Protein AF-A0A212KT93-F1 (afdb_monomer)

Sequence (259 aa):
MTLQAVCPTQDKAVESQLDQTKFELIKRTICKGTTDDEFQLFIHACKRTGLDPFMRQIFAVKRWDSAERREVMTIQTGIDGYRLIADRTGRYAPGRDAEFGYDAHGGLRWAKAYVKKMTPDGHWHEISATAFWTEYVQTTKDGRPTVFWMKKGHVMLSKCAEALALRKTFPAELSGIYTQEEMAQTMSLPDTKGDSQTIGSDKAYEIERSIDNDPEFKTQLLTRLQRAFGCKSFSDLPQDQFKNVKKVIENHQIKEKIA

Structure (mmCIF, N/CA/C/O backbone):
data_AF-A0A212KT93-F1
#
_entry.id   AF-A0A212KT93-F1
#
loop_
_atom_site.group_PDB
_atom_site.id
_atom_site.type_symbol
_atom_site.label_atom_id
_atom_site.label_alt_id
_atom_site.label_comp_id
_atom_site.label_asym_id
_atom_site.label_entity_id
_atom_site.label_seq_id
_atom_site.pdbx_PDB_ins_code
_atom_site.Cartn_x
_atom_site.Cartn_y
_atom_site.Cartn_z
_atom_site.occupancy
_atom_site.B_iso_or_equiv
_atom_site.auth_seq_id
_atom_site.auth_comp_id
_atom_site.auth_asym_id
_atom_site.auth_atom_id
_atom_site.pdbx_PDB_model_num
ATOM 1 N N . MET A 1 1 ? -42.774 -38.679 -21.846 1.00 44.19 1 MET A N 1
ATOM 2 C CA . MET A 1 1 ? -41.863 -38.290 -20.750 1.00 44.19 1 MET A CA 1
ATOM 3 C C . MET A 1 1 ? -42.238 -36.889 -20.317 1.00 44.19 1 MET A C 1
ATOM 5 O O . MET A 1 1 ? -42.079 -35.955 -21.089 1.00 44.19 1 MET A O 1
ATOM 9 N N . THR A 1 2 ? -42.850 -36.774 -19.146 1.00 37.12 2 THR A N 1
ATOM 10 C CA . THR A 1 2 ? -43.355 -35.516 -18.593 1.00 37.12 2 THR A CA 1
ATOM 11 C C . THR A 1 2 ? -42.170 -34.713 -18.058 1.00 37.12 2 THR A C 1
ATOM 13 O O . THR A 1 2 ? -41.566 -35.104 -17.065 1.00 37.12 2 THR A O 1
ATOM 16 N N . LEU A 1 3 ? -41.803 -33.624 -18.736 1.00 38.88 3 LEU A N 1
ATOM 17 C CA . LEU A 1 3 ? -40.859 -32.632 -18.219 1.00 38.88 3 LEU A CA 1
ATOM 18 C C . LEU A 1 3 ? -41.542 -31.900 -17.056 1.00 38.88 3 LEU A C 1
ATOM 20 O O . LEU A 1 3 ? -42.391 -31.038 -17.272 1.00 38.88 3 LEU A O 1
ATOM 24 N N . GLN A 1 4 ? -41.220 -32.285 -15.820 1.00 41.44 4 GLN A N 1
ATOM 25 C CA . GLN A 1 4 ? -41.584 -31.504 -14.641 1.00 41.44 4 GLN A CA 1
ATOM 26 C C . GLN A 1 4 ? -40.784 -30.198 -14.652 1.00 41.44 4 GLN A C 1
ATOM 28 O O . GLN A 1 4 ? -39.555 -30.207 -14.639 1.00 41.44 4 GLN A O 1
ATOM 33 N N . ALA A 1 5 ? -41.500 -29.075 -14.677 1.00 48.50 5 ALA A N 1
ATOM 34 C CA . ALA A 1 5 ? -40.940 -27.760 -14.421 1.00 48.50 5 ALA A CA 1
ATOM 35 C C . ALA A 1 5 ? -40.452 -27.702 -12.965 1.00 48.50 5 ALA A C 1
ATOM 37 O O . ALA A 1 5 ? -41.250 -27.801 -12.033 1.00 48.50 5 ALA A O 1
ATOM 38 N N . VAL A 1 6 ? -39.141 -27.561 -12.771 1.00 48.19 6 VAL A N 1
ATOM 39 C CA . VAL A 1 6 ? -38.556 -27.265 -11.460 1.00 48.19 6 VAL A CA 1
ATOM 40 C C . VAL A 1 6 ? -38.900 -25.812 -11.126 1.00 48.19 6 VAL A C 1
ATOM 42 O O . VAL A 1 6 ? -38.519 -24.898 -11.855 1.00 48.19 6 VAL A O 1
ATOM 45 N N . CYS A 1 7 ? -39.677 -25.598 -10.062 1.00 43.81 7 CYS A N 1
ATOM 46 C CA . CYS A 1 7 ? -40.039 -24.268 -9.575 1.00 43.81 7 CYS A CA 1
ATOM 47 C C . CYS A 1 7 ? -38.778 -23.489 -9.137 1.00 43.81 7 CYS A C 1
ATOM 49 O O . CYS A 1 7 ? -38.132 -23.902 -8.176 1.00 43.81 7 CYS A O 1
ATOM 51 N N . PRO A 1 8 ? -38.459 -22.325 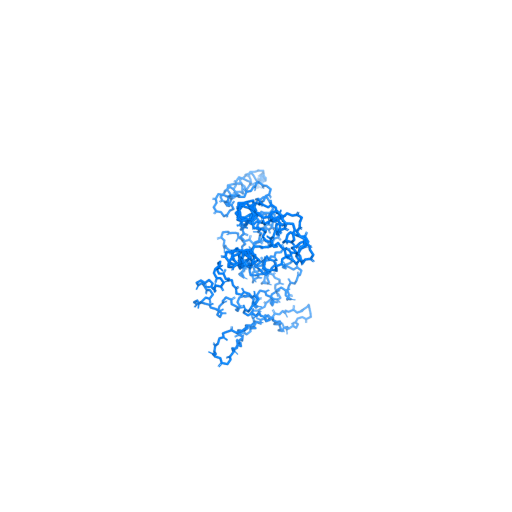-9.737 1.00 54.62 8 PRO A N 1
ATOM 52 C CA . PRO A 1 8 ? -37.251 -21.538 -9.434 1.00 54.62 8 PRO A CA 1
ATOM 53 C C . PRO A 1 8 ? -37.291 -20.801 -8.079 1.00 54.62 8 PRO A C 1
ATOM 55 O O . PRO A 1 8 ? -36.401 -20.015 -7.757 1.00 54.62 8 PRO A O 1
ATOM 58 N N . THR A 1 9 ? -38.347 -20.996 -7.287 1.00 54.16 9 THR A N 1
ATOM 59 C CA . THR A 1 9 ? -38.626 -20.212 -6.077 1.00 54.16 9 THR A CA 1
ATOM 60 C C . THR A 1 9 ? -37.883 -20.717 -4.836 1.00 54.16 9 THR A C 1
ATOM 62 O O . THR A 1 9 ? -37.637 -19.928 -3.927 1.00 54.16 9 THR A O 1
ATOM 65 N N . GLN A 1 10 ? -37.511 -22.003 -4.781 1.00 52.69 10 GLN A N 1
ATOM 66 C CA . GLN A 1 10 ? -36.824 -22.583 -3.616 1.00 52.69 10 GLN A CA 1
ATOM 67 C C . GLN A 1 10 ? -35.325 -22.239 -3.578 1.00 52.69 10 GLN A C 1
ATOM 69 O O . GLN A 1 10 ? -34.818 -21.909 -2.508 1.00 52.69 10 GLN A O 1
ATOM 74 N N . ASP A 1 11 ? -34.645 -22.198 -4.728 1.00 57.25 11 ASP A N 1
ATOM 75 C CA . ASP A 1 11 ? -33.201 -21.916 -4.795 1.00 57.25 11 ASP A CA 1
ATOM 76 C C . ASP A 1 11 ? -32.846 -20.490 -4.346 1.00 57.25 11 ASP A C 1
ATOM 78 O O . ASP A 1 11 ? -31.916 -20.293 -3.565 1.00 57.25 11 ASP A O 1
ATOM 82 N N . LYS A 1 12 ? -33.646 -19.486 -4.734 1.00 57.19 12 LYS A N 1
ATOM 83 C CA . LYS A 1 12 ? -33.413 -18.083 -4.338 1.00 57.19 12 LYS A CA 1
ATOM 84 C C . LYS A 1 12 ? -33.564 -17.839 -2.835 1.00 57.19 12 LYS A C 1
ATOM 86 O O . LYS A 1 12 ? -32.885 -16.977 -2.281 1.00 57.19 12 LYS A O 1
ATOM 91 N N . ALA A 1 13 ? -34.462 -18.568 -2.171 1.00 61.88 13 ALA A N 1
ATOM 92 C CA . ALA A 1 13 ? -34.683 -18.426 -0.733 1.00 61.88 13 ALA A CA 1
ATOM 93 C C . ALA A 1 13 ? -33.512 -19.005 0.078 1.00 61.88 13 ALA A C 1
ATOM 95 O O . ALA A 1 13 ? -33.084 -18.401 1.063 1.00 61.88 13 ALA A O 1
ATOM 96 N N . VAL A 1 14 ? -32.958 -20.137 -0.370 1.00 62.19 14 VAL A N 1
ATOM 97 C CA . VAL A 1 14 ? -31.779 -20.770 0.241 1.00 62.19 14 VAL A CA 1
ATOM 98 C C . VAL A 1 14 ? -30.525 -19.920 0.015 1.00 62.19 14 VAL A C 1
ATOM 100 O O . VAL A 1 14 ? -29.763 -19.690 0.954 1.00 62.19 14 VAL A O 1
ATOM 103 N N . GLU A 1 15 ? -30.341 -19.382 -1.193 1.00 63.50 15 GLU A N 1
ATOM 104 C CA . GLU A 1 15 ? -29.229 -18.482 -1.529 1.00 63.50 15 GLU A CA 1
ATOM 105 C C . GLU A 1 15 ? -29.272 -17.186 -0.698 1.00 63.50 15 GLU A C 1
ATOM 107 O O . GLU A 1 15 ? -28.270 -16.793 -0.100 1.00 63.50 15 GLU A O 1
ATOM 112 N N . SER A 1 16 ? -30.462 -16.594 -0.533 1.00 66.56 16 SER A N 1
ATOM 113 C CA . SER A 1 16 ? -30.667 -15.411 0.314 1.00 66.56 16 SER A CA 1
ATOM 114 C C . SER A 1 16 ? -30.348 -15.663 1.793 1.00 66.56 16 SER A C 1
ATOM 116 O O . SER A 1 16 ? -29.791 -14.785 2.454 1.00 66.56 16 SER A O 1
ATOM 118 N N . GLN A 1 17 ? -30.692 -16.835 2.337 1.00 61.88 17 GLN A N 1
ATOM 119 C CA . GLN A 1 17 ? -30.366 -17.185 3.726 1.00 61.88 17 GLN A CA 1
ATOM 120 C C . GLN A 1 17 ? -28.864 -17.433 3.923 1.00 61.88 17 GLN A C 1
ATOM 122 O O . GLN A 1 17 ? -28.287 -17.027 4.941 1.00 61.88 17 GLN A O 1
ATOM 127 N N . LEU A 1 18 ? -28.215 -18.069 2.944 1.00 63.19 18 LEU A N 1
ATOM 128 C CA . LEU A 1 18 ? -26.773 -18.307 2.960 1.00 63.19 18 LEU A CA 1
ATOM 129 C C . LEU A 1 18 ? -25.994 -16.982 2.922 1.00 63.19 18 LEU A C 1
ATOM 131 O O . LEU A 1 18 ? -25.021 -16.814 3.660 1.00 63.19 18 LEU A O 1
ATOM 135 N N . ASP A 1 19 ? -26.451 -16.025 2.116 1.00 77.94 19 ASP A N 1
ATOM 136 C CA . ASP A 1 19 ? -25.857 -14.691 2.019 1.00 77.94 19 ASP A CA 1
ATOM 137 C C . ASP A 1 19 ? -26.029 -13.880 3.304 1.00 77.94 19 ASP A C 1
ATOM 139 O O . ASP A 1 19 ? -25.079 -13.245 3.766 1.00 77.94 19 ASP A O 1
ATOM 143 N N . GLN A 1 20 ? -27.197 -13.959 3.944 1.00 79.62 20 GLN A N 1
ATOM 144 C CA . GLN A 1 20 ? -27.438 -13.277 5.215 1.00 79.62 20 GLN A CA 1
ATOM 145 C C . GLN A 1 20 ? -26.539 -13.828 6.333 1.00 79.62 20 GLN A C 1
ATOM 147 O O . GLN A 1 20 ? -25.891 -13.059 7.047 1.00 79.62 20 GLN A O 1
ATOM 152 N N . THR A 1 21 ? -26.392 -15.154 6.399 1.00 85.00 21 THR A N 1
ATOM 153 C CA . THR A 1 21 ? -25.486 -15.821 7.349 1.00 85.00 21 THR A CA 1
ATOM 154 C C . THR A 1 21 ? -24.023 -15.425 7.107 1.00 85.00 21 THR A C 1
ATOM 156 O O . THR A 1 21 ? -23.268 -15.174 8.052 1.00 85.00 21 THR A O 1
ATOM 159 N N . LYS A 1 22 ? -23.607 -15.319 5.837 1.00 84.38 22 LYS A N 1
ATOM 160 C CA . LYS A 1 22 ? -22.264 -14.846 5.467 1.00 84.38 22 LYS A CA 1
ATOM 161 C C . LYS A 1 22 ? -22.044 -13.391 5.874 1.00 84.38 22 LYS A C 1
ATOM 163 O O . LYS A 1 22 ? -20.994 -13.089 6.439 1.00 84.38 22 LYS A O 1
ATOM 168 N N . PHE A 1 23 ? -23.000 -12.494 5.635 1.00 87.38 23 PHE A N 1
ATOM 169 C CA . PHE A 1 23 ? -22.859 -11.087 6.023 1.00 87.38 23 PHE A CA 1
ATOM 170 C C . PHE A 1 23 ? -22.744 -10.919 7.538 1.00 87.38 23 PHE A C 1
ATOM 172 O O . PHE A 1 23 ? -21.863 -10.193 8.000 1.00 87.38 23 PHE A O 1
ATOM 179 N N . GLU A 1 24 ? -23.540 -11.643 8.323 1.00 87.31 24 GLU A N 1
ATOM 180 C CA . GLU A 1 24 ? -23.404 -11.643 9.783 1.00 87.31 24 GLU A CA 1
ATOM 181 C C . GLU A 1 24 ? -22.030 -12.146 10.238 1.00 87.31 24 GLU A C 1
ATOM 183 O O . GLU A 1 24 ? -21.416 -11.568 11.145 1.00 87.31 24 GLU A O 1
ATOM 188 N N . LEU A 1 25 ? -21.505 -13.188 9.585 1.00 90.25 25 LEU A N 1
ATOM 189 C CA . LEU A 1 25 ? -20.169 -13.696 9.870 1.00 90.25 25 LEU A CA 1
ATOM 190 C C . LEU A 1 25 ? -19.093 -12.647 9.565 1.00 90.25 25 LEU A C 1
ATOM 192 O O . LEU A 1 25 ? -18.228 -12.415 10.414 1.00 90.25 25 LEU A O 1
ATOM 196 N N . ILE A 1 26 ? -19.157 -11.984 8.405 1.00 88.81 26 ILE A N 1
ATOM 197 C CA . ILE A 1 26 ? -18.221 -10.910 8.029 1.00 88.81 26 ILE A CA 1
ATOM 198 C C . ILE A 1 26 ? -18.296 -9.775 9.055 1.00 88.81 26 ILE A C 1
ATOM 200 O O . ILE A 1 26 ? -17.259 -9.339 9.558 1.00 88.81 26 ILE A O 1
ATOM 204 N N . LYS A 1 27 ? -19.504 -9.348 9.438 1.00 87.50 27 LYS A N 1
ATOM 205 C CA . LYS A 1 27 ? -19.704 -8.280 10.425 1.00 87.50 27 LYS A CA 1
ATOM 206 C C . LYS A 1 27 ? -19.080 -8.628 11.778 1.00 87.50 27 LYS A C 1
ATOM 208 O O . LYS A 1 27 ? -18.358 -7.820 12.358 1.00 87.50 27 LYS A O 1
ATOM 213 N N . ARG A 1 28 ? -19.296 -9.856 12.262 1.00 86.94 28 ARG A N 1
ATOM 214 C CA . ARG A 1 28 ? -18.785 -10.324 13.562 1.00 86.94 28 ARG A CA 1
ATOM 215 C C . ARG A 1 28 ? -17.279 -10.585 13.568 1.00 86.94 28 ARG A C 1
ATOM 217 O O . ARG A 1 28 ? -16.654 -10.473 14.621 1.00 86.94 28 ARG A O 1
ATOM 224 N N . THR A 1 29 ? -16.693 -10.989 12.443 1.00 87.19 29 THR A N 1
ATOM 225 C CA . THR A 1 29 ? -15.296 -11.461 12.406 1.00 87.19 29 THR A CA 1
ATOM 226 C C . THR A 1 29 ? -14.329 -10.447 11.807 1.00 87.19 29 THR A C 1
ATOM 228 O O . THR A 1 29 ? -13.265 -10.242 12.389 1.00 87.19 29 THR A O 1
ATOM 231 N N . ILE A 1 30 ? -14.709 -9.793 10.707 1.00 87.00 30 ILE A N 1
ATOM 232 C CA . ILE A 1 30 ? -13.845 -8.921 9.900 1.00 87.00 30 ILE A CA 1
ATOM 233 C C . ILE A 1 30 ? -14.152 -7.447 10.179 1.00 87.00 30 ILE A C 1
ATOM 235 O O . ILE A 1 30 ? -13.236 -6.676 10.445 1.00 87.00 30 ILE A O 1
ATOM 239 N N . CYS A 1 31 ? -15.428 -7.057 10.193 1.00 86.62 31 CYS A N 1
ATOM 240 C CA . CYS A 1 31 ? -15.858 -5.659 10.339 1.00 86.62 31 CYS A CA 1
ATOM 241 C C . CYS A 1 31 ? -16.256 -5.309 11.783 1.00 86.62 31 CYS A C 1
ATOM 243 O O . CYS A 1 31 ? -17.264 -4.639 12.022 1.00 86.62 31 CYS A O 1
ATOM 245 N N . LYS A 1 32 ? -15.483 -5.774 12.770 1.00 86.06 32 LYS A N 1
ATOM 246 C CA . LYS A 1 32 ? -15.787 -5.534 14.189 1.00 86.06 32 LYS A CA 1
ATOM 247 C C . LYS A 1 32 ? -15.817 -4.033 14.500 1.00 86.06 32 LYS A C 1
ATOM 249 O O . LYS A 1 32 ? -14.898 -3.307 14.138 1.00 86.06 32 LYS A O 1
ATOM 254 N N . GLY A 1 33 ? -16.865 -3.585 15.194 1.00 84.06 33 GLY A N 1
ATOM 255 C CA . GLY A 1 33 ? -17.023 -2.185 15.611 1.00 84.06 33 GLY A CA 1
ATOM 256 C C . GLY A 1 33 ? -17.478 -1.223 14.507 1.00 84.06 33 GLY A C 1
ATOM 257 O O . GLY A 1 33 ? -17.510 -0.012 14.735 1.00 84.06 33 GLY A O 1
ATOM 258 N N . THR A 1 34 ? -17.818 -1.730 13.319 1.00 88.62 34 THR A N 1
ATOM 259 C CA . THR A 1 34 ? -18.413 -0.911 12.251 1.00 88.62 34 THR A CA 1
ATOM 260 C C . THR A 1 34 ? -19.880 -0.598 12.538 1.00 88.62 34 THR A C 1
ATOM 262 O O . THR A 1 34 ? -20.592 -1.421 13.120 1.00 88.62 34 THR A O 1
ATOM 265 N N . THR A 1 35 ? -20.328 0.596 12.143 1.00 89.88 35 THR A N 1
ATOM 266 C CA . THR A 1 35 ? -21.765 0.911 12.090 1.00 89.88 35 THR A CA 1
ATOM 267 C C . THR A 1 35 ? -22.438 0.139 10.954 1.00 89.88 35 THR A C 1
ATOM 269 O O . THR A 1 35 ? -21.765 -0.408 10.078 1.00 89.88 35 THR A O 1
ATOM 272 N N . ASP A 1 36 ? -23.770 0.098 10.941 1.00 89.81 36 ASP A N 1
ATOM 273 C CA . ASP A 1 36 ? -24.512 -0.556 9.858 1.00 89.81 36 ASP A CA 1
ATOM 274 C C . ASP A 1 36 ? -24.218 0.092 8.500 1.00 89.81 36 ASP A C 1
ATOM 276 O O . ASP A 1 36 ? -23.980 -0.624 7.530 1.00 89.81 36 ASP A O 1
ATOM 280 N N . ASP A 1 37 ? -24.114 1.421 8.449 1.00 89.69 37 ASP A N 1
ATOM 281 C CA . ASP A 1 37 ? -23.761 2.156 7.230 1.00 89.69 37 ASP A CA 1
ATOM 282 C C . ASP A 1 37 ? -22.325 1.864 6.773 1.00 89.69 37 ASP A C 1
ATOM 284 O O . ASP A 1 37 ? -22.084 1.608 5.592 1.00 89.69 37 ASP A O 1
ATOM 288 N N . GLU A 1 38 ? -21.361 1.837 7.705 1.00 90.56 38 GLU A N 1
ATOM 289 C CA . GLU A 1 38 ? -19.971 1.462 7.410 1.00 90.56 38 GLU A CA 1
ATOM 290 C C . GLU A 1 38 ? -19.899 0.024 6.876 1.00 90.56 38 GLU A C 1
ATOM 292 O O . GLU A 1 38 ? -19.203 -0.259 5.898 1.00 90.56 38 GLU A O 1
ATOM 297 N N . PHE A 1 39 ? -20.652 -0.893 7.483 1.00 92.19 39 PHE A N 1
ATOM 298 C CA . PHE A 1 39 ? -20.720 -2.275 7.035 1.00 92.19 39 PHE A CA 1
ATOM 299 C C . PHE A 1 39 ? -21.333 -2.391 5.632 1.00 92.19 39 PHE A C 1
ATOM 301 O O . PHE A 1 39 ? -20.763 -3.066 4.774 1.00 92.19 39 PHE A O 1
ATOM 308 N N . GLN A 1 40 ? -22.442 -1.697 5.357 1.00 90.50 40 GLN A N 1
ATOM 309 C CA . GLN A 1 40 ? -23.057 -1.676 4.024 1.00 90.50 40 GLN A CA 1
ATOM 310 C C . GLN A 1 40 ? -22.109 -1.098 2.969 1.00 90.50 40 GLN A C 1
ATOM 312 O O . GLN A 1 40 ? -21.986 -1.664 1.880 1.00 90.50 40 GLN A O 1
ATOM 317 N N . LEU A 1 41 ? -21.379 -0.029 3.302 1.00 90.31 41 LEU A N 1
ATOM 318 C CA . LEU A 1 41 ? -20.361 0.550 2.427 1.00 90.31 41 LEU A CA 1
ATOM 319 C C . LEU A 1 41 ? -19.258 -0.469 2.098 1.00 90.31 41 LEU A C 1
ATOM 321 O O . LEU A 1 41 ? -18.880 -0.626 0.934 1.00 90.31 41 LEU A O 1
ATOM 325 N N . PHE A 1 42 ? -18.778 -1.207 3.102 1.00 92.19 42 PHE A N 1
ATOM 326 C CA . PHE A 1 42 ? -17.773 -2.251 2.907 1.00 92.19 42 PHE A CA 1
ATOM 327 C C . PHE A 1 42 ? -18.281 -3.398 2.023 1.00 92.19 42 PHE A C 1
ATOM 329 O O . PHE A 1 42 ? -17.588 -3.817 1.092 1.00 92.19 42 PHE A O 1
ATOM 336 N N . ILE A 1 43 ? -19.504 -3.881 2.259 1.00 92.38 43 ILE A N 1
ATOM 337 C CA . ILE A 1 43 ? -20.116 -4.933 1.435 1.00 92.38 43 ILE A CA 1
ATOM 338 C C . ILE A 1 43 ? -20.327 -4.454 -0.004 1.00 92.38 43 ILE A C 1
ATOM 340 O O . ILE A 1 43 ? -20.062 -5.212 -0.941 1.00 92.38 43 ILE A O 1
ATOM 344 N N . HIS A 1 44 ? -20.746 -3.202 -0.206 1.00 91.06 44 HIS A N 1
ATOM 345 C CA . HIS A 1 44 ? -20.868 -2.619 -1.540 1.00 91.06 44 HIS A CA 1
ATOM 346 C C . HIS A 1 44 ? -19.521 -2.619 -2.277 1.00 91.06 44 HIS A C 1
ATOM 348 O O . HIS A 1 44 ? -19.458 -3.024 -3.439 1.00 91.06 44 HIS A O 1
ATOM 354 N N . ALA A 1 45 ? -18.431 -2.251 -1.598 1.00 90.69 45 ALA A N 1
ATOM 355 C CA . ALA A 1 45 ? -17.091 -2.305 -2.178 1.00 90.69 45 ALA A CA 1
ATOM 356 C C . ALA A 1 45 ? -16.649 -3.738 -2.516 1.00 90.69 45 ALA A C 1
ATOM 358 O O . ALA A 1 45 ? -16.124 -3.964 -3.608 1.00 90.69 45 ALA A O 1
ATOM 359 N N . CYS A 1 46 ? -16.918 -4.716 -1.643 1.00 92.31 46 CYS A N 1
ATOM 360 C CA . CYS A 1 46 ? -16.633 -6.130 -1.918 1.00 92.31 46 CYS A CA 1
ATOM 361 C C . CYS A 1 46 ? -17.384 -6.616 -3.166 1.00 92.31 46 CYS A C 1
ATOM 363 O O . CYS A 1 46 ? -16.784 -7.223 -4.048 1.00 92.31 46 CYS A O 1
ATOM 365 N N . LYS A 1 47 ? -18.679 -6.287 -3.294 1.00 91.25 47 LYS A N 1
ATOM 366 C CA . LYS A 1 47 ? -19.494 -6.653 -4.466 1.00 91.25 47 LYS A CA 1
ATOM 367 C C . LYS A 1 47 ? -19.009 -5.978 -5.747 1.00 91.25 47 LYS A C 1
ATOM 369 O O . LYS A 1 47 ? -18.885 -6.643 -6.768 1.00 91.25 47 LYS A O 1
ATOM 374 N N . ARG A 1 48 ? -18.710 -4.676 -5.693 1.00 89.88 48 ARG A N 1
ATOM 375 C CA . ARG A 1 48 ? -18.246 -3.900 -6.854 1.00 89.88 48 ARG A CA 1
ATOM 376 C C . ARG A 1 48 ? -16.902 -4.398 -7.386 1.00 89.88 48 ARG A C 1
ATOM 378 O O . ARG A 1 48 ? -16.702 -4.427 -8.593 1.00 89.88 48 ARG A O 1
ATOM 385 N N . THR A 1 49 ? -15.982 -4.745 -6.491 1.00 91.19 49 THR A N 1
ATOM 386 C CA . THR A 1 49 ? -14.618 -5.172 -6.851 1.00 91.19 49 THR A CA 1
ATOM 387 C C . THR A 1 49 ? -14.496 -6.683 -7.051 1.00 91.19 49 THR A C 1
ATOM 389 O O . THR A 1 49 ? -13.539 -7.162 -7.661 1.00 91.19 49 THR A O 1
ATOM 392 N N . GLY A 1 50 ? -15.450 -7.454 -6.524 1.00 92.19 50 GLY A N 1
ATOM 393 C CA . GLY A 1 50 ? -15.388 -8.911 -6.464 1.00 92.19 50 GLY A CA 1
ATOM 394 C C . GLY A 1 50 ? -14.251 -9.428 -5.578 1.00 92.19 50 GLY A C 1
ATOM 395 O O . GLY A 1 50 ? -13.731 -10.513 -5.850 1.00 92.19 50 GLY A O 1
ATOM 396 N N . LEU A 1 51 ? -13.787 -8.636 -4.607 1.00 94.12 51 LEU A N 1
ATOM 397 C CA . LEU A 1 51 ? -12.751 -9.040 -3.655 1.00 94.12 51 LEU A CA 1
ATOM 398 C C . LEU A 1 51 ? -13.359 -9.759 -2.451 1.00 94.12 51 LEU A C 1
ATOM 400 O O . LEU A 1 51 ? -14.418 -9.375 -1.952 1.00 94.12 51 LEU A O 1
ATOM 404 N N . ASP A 1 52 ? -12.654 -10.784 -1.976 1.00 91.81 52 ASP A N 1
ATOM 405 C CA . ASP A 1 52 ? -13.086 -11.612 -0.855 1.00 91.81 52 ASP A CA 1
ATOM 406 C C . ASP A 1 52 ? -12.406 -11.173 0.461 1.00 91.81 52 ASP A C 1
ATOM 408 O O . ASP A 1 52 ? -11.174 -11.259 0.595 1.00 91.81 52 ASP A O 1
ATOM 412 N N . PRO A 1 53 ? -13.185 -10.722 1.463 1.00 91.31 53 PRO A N 1
ATOM 413 C CA . PRO A 1 53 ? -12.643 -10.343 2.760 1.00 91.31 53 PRO A CA 1
ATOM 414 C C . PRO A 1 53 ? -12.110 -11.544 3.569 1.00 91.31 53 PRO A C 1
ATOM 416 O O . PRO A 1 53 ? -11.159 -11.383 4.337 1.00 91.31 53 PRO A O 1
ATOM 419 N N . PHE A 1 54 ? -12.635 -12.761 3.379 1.00 91.31 54 PHE A N 1
ATOM 420 C CA . PHE A 1 54 ? -12.135 -13.972 4.049 1.00 91.31 54 PHE A CA 1
ATOM 421 C C . PHE A 1 54 ? -10.753 -14.384 3.542 1.00 91.31 54 PHE A C 1
ATOM 423 O O . PHE A 1 54 ? -9.913 -14.831 4.324 1.00 91.31 54 PHE A O 1
ATOM 430 N N . MET A 1 55 ? -10.489 -14.155 2.255 1.00 90.62 55 MET A N 1
ATOM 431 C CA . MET A 1 55 ? -9.182 -14.392 1.636 1.00 90.62 55 MET A CA 1
ATOM 432 C C . MET A 1 55 ? -8.191 -13.253 1.886 1.00 90.62 55 MET A C 1
ATOM 434 O O . MET A 1 55 ? -7.096 -13.262 1.326 1.00 90.62 55 MET A O 1
ATOM 438 N N . ARG A 1 56 ? -8.549 -12.277 2.737 1.00 87.94 56 ARG A N 1
ATOM 439 C CA . ARG A 1 56 ? -7.699 -11.132 3.100 1.00 87.94 56 ARG A CA 1
ATOM 440 C C . ARG A 1 56 ? -7.288 -10.284 1.890 1.00 87.94 56 ARG A C 1
ATOM 442 O O . ARG A 1 56 ? -6.194 -9.725 1.857 1.00 87.94 56 ARG A O 1
ATOM 449 N N . GLN A 1 57 ? -8.169 -10.184 0.898 1.00 92.50 57 GLN A N 1
ATOM 450 C CA . GLN A 1 57 ? -7.945 -9.347 -0.283 1.00 92.50 57 GLN A CA 1
ATOM 451 C C . GLN A 1 57 ? -8.382 -7.898 -0.032 1.00 92.50 57 GLN A C 1
ATOM 453 O O . GLN A 1 57 ? -7.786 -6.971 -0.576 1.00 92.50 57 GLN A O 1
ATOM 458 N N . ILE A 1 58 ? -9.391 -7.702 0.820 1.00 93.00 58 ILE A N 1
ATOM 459 C CA . ILE A 1 58 ? -9.966 -6.406 1.191 1.00 93.00 58 ILE A CA 1
ATOM 460 C C . ILE A 1 58 ? -10.301 -6.389 2.689 1.00 93.00 58 ILE A C 1
ATOM 462 O O . ILE A 1 58 ? -10.700 -7.405 3.259 1.00 93.00 58 ILE A O 1
ATOM 466 N N . PHE A 1 59 ? -10.121 -5.241 3.338 1.00 91.25 59 PHE A N 1
ATOM 467 C CA . PHE A 1 59 ? -10.212 -5.070 4.786 1.00 91.25 59 PHE A CA 1
ATOM 468 C C . PHE A 1 59 ? -11.030 -3.829 5.144 1.00 91.25 59 PHE A C 1
ATOM 470 O O . PHE A 1 59 ? -10.898 -2.783 4.508 1.00 91.25 59 PHE A O 1
ATOM 477 N N . ALA A 1 60 ? -11.824 -3.937 6.207 1.00 91.44 60 ALA A N 1
ATOM 478 C CA . ALA A 1 60 ? -12.452 -2.803 6.874 1.00 91.44 60 ALA A CA 1
ATOM 479 C C . ALA A 1 60 ? -11.609 -2.448 8.102 1.00 91.44 60 ALA A C 1
ATOM 481 O O . ALA A 1 60 ? -11.558 -3.214 9.065 1.00 91.44 60 ALA A O 1
ATOM 482 N N . VAL A 1 61 ? -10.921 -1.310 8.066 1.00 89.62 61 VAL A N 1
ATOM 483 C CA . VAL A 1 61 ? -10.016 -0.891 9.142 1.00 89.62 61 VAL A CA 1
ATOM 484 C C . VAL A 1 61 ? -10.527 0.410 9.735 1.00 89.62 61 VAL A C 1
ATOM 486 O O . VAL A 1 61 ? -10.555 1.437 9.055 1.00 89.62 61 VAL A O 1
ATOM 489 N N . LYS A 1 62 ? -10.903 0.380 11.014 1.00 87.81 62 LYS A N 1
ATOM 490 C CA . LYS A 1 62 ? -11.224 1.595 11.766 1.00 87.81 62 LYS A CA 1
ATOM 491 C C . LYS A 1 62 ? -9.944 2.274 12.229 1.00 87.81 62 LYS A C 1
ATOM 493 O O . LYS A 1 62 ? -9.032 1.619 12.736 1.00 87.81 62 LYS A O 1
ATOM 498 N N . ARG A 1 63 ? -9.868 3.585 12.024 1.00 84.62 63 ARG A N 1
ATOM 499 C CA . ARG A 1 63 ? -8.796 4.435 12.547 1.00 84.62 63 ARG A CA 1
ATOM 500 C C . ARG A 1 63 ? -9.400 5.685 13.155 1.00 84.62 63 ARG A C 1
ATOM 502 O O . ARG A 1 63 ? -10.470 6.121 12.739 1.00 84.62 63 ARG A O 1
ATOM 509 N N . TRP A 1 64 ? -8.703 6.238 14.139 1.00 84.00 64 TRP A N 1
ATOM 510 C CA . TRP A 1 64 ? -9.050 7.538 14.685 1.00 84.00 64 TRP A CA 1
ATOM 511 C C . TRP A 1 64 ? -8.915 8.605 13.601 1.00 84.00 64 TRP A C 1
ATOM 513 O O . TRP A 1 64 ? -7.852 8.736 12.990 1.00 84.00 64 TRP A O 1
ATOM 523 N N . ASP A 1 65 ? -9.990 9.349 13.388 1.00 83.56 65 ASP A N 1
ATOM 524 C CA . ASP A 1 65 ? -10.018 10.532 12.548 1.00 83.56 65 ASP A CA 1
ATOM 525 C C . ASP A 1 65 ? -10.076 11.764 13.459 1.00 83.56 65 ASP A C 1
ATOM 527 O O . ASP A 1 65 ? -10.992 11.916 14.273 1.00 83.56 65 ASP A O 1
ATOM 531 N N . SER A 1 66 ? -9.061 12.625 13.366 1.00 80.19 66 SER A N 1
ATOM 532 C CA . SER A 1 66 ? -8.954 13.824 14.203 1.00 80.19 66 SER A CA 1
ATOM 533 C C . SER A 1 66 ? -9.959 14.912 13.821 1.00 80.19 66 SER A C 1
ATOM 535 O O . SER A 1 66 ? -10.371 15.669 14.701 1.00 80.19 66 SER A O 1
ATOM 537 N N . ALA A 1 67 ? -10.370 14.982 12.551 1.00 81.81 67 ALA A N 1
ATOM 538 C CA . ALA A 1 67 ? -11.346 15.960 12.077 1.00 81.81 67 ALA A CA 1
ATOM 539 C C . ALA A 1 67 ? -12.753 15.590 12.564 1.00 81.81 67 ALA A C 1
ATOM 541 O O . ALA A 1 67 ? -13.466 16.423 13.121 1.00 81.81 67 ALA A O 1
ATOM 542 N N . GLU A 1 68 ? -13.106 14.311 12.448 1.00 81.38 68 GLU A N 1
ATOM 543 C CA . GLU A 1 68 ? -14.398 13.772 12.889 1.00 81.38 68 GLU A CA 1
ATOM 544 C C . GLU A 1 68 ? -14.431 13.432 14.392 1.00 81.38 68 GLU A C 1
ATOM 546 O O . GLU A 1 68 ? -15.489 13.117 14.938 1.00 81.38 68 GLU A O 1
ATOM 551 N N . ARG A 1 69 ? -13.272 13.475 15.070 1.00 87.12 69 ARG A N 1
ATOM 552 C CA . ARG A 1 69 ? -13.073 13.136 16.495 1.00 87.12 69 ARG A CA 1
ATOM 553 C C . ARG A 1 69 ? -13.687 11.791 16.895 1.00 87.12 69 ARG A C 1
ATOM 555 O O . ARG A 1 69 ? -14.222 11.637 17.996 1.00 87.12 69 ARG A O 1
ATOM 562 N N . ARG A 1 70 ? -13.620 10.814 15.994 1.00 86.31 70 ARG A N 1
ATOM 563 C CA . ARG A 1 70 ? -14.150 9.461 16.196 1.00 86.31 70 ARG A CA 1
ATOM 564 C C . ARG A 1 70 ? -13.379 8.455 15.362 1.00 86.31 70 ARG A C 1
ATOM 566 O O . ARG A 1 70 ? -12.628 8.810 14.460 1.00 86.31 70 ARG A O 1
ATOM 573 N N . GLU A 1 71 ? -13.602 7.177 15.635 1.00 86.88 71 GLU A N 1
ATOM 574 C CA . GLU A 1 71 ? -13.129 6.134 14.737 1.00 86.88 71 GLU A CA 1
ATOM 575 C C . GLU A 1 71 ? -13.992 6.072 13.475 1.00 86.88 71 GLU A C 1
ATOM 577 O O . GLU A 1 71 ? -15.206 5.854 13.548 1.00 86.88 71 GLU A O 1
ATOM 582 N N . VAL A 1 72 ? -13.344 6.216 12.323 1.00 87.44 72 VAL A N 1
ATOM 583 C CA . VAL A 1 72 ? -13.960 6.105 11.000 1.00 87.44 72 VAL A CA 1
ATOM 584 C C . VAL A 1 72 ? -13.437 4.843 10.324 1.00 87.44 72 VAL A C 1
ATOM 586 O O . VAL A 1 72 ? -12.235 4.552 10.348 1.00 87.44 72 VAL A O 1
ATOM 589 N N . MET A 1 73 ? -14.343 4.052 9.748 1.00 90.75 73 MET A N 1
ATOM 590 C CA . MET A 1 73 ? -13.964 2.897 8.938 1.00 90.75 73 MET A CA 1
ATOM 591 C C . MET A 1 73 ? -13.398 3.339 7.590 1.00 90.75 73 MET A C 1
ATOM 593 O O . MET A 1 73 ? -13.979 4.153 6.877 1.00 90.75 73 MET A O 1
ATOM 597 N N . THR A 1 74 ? -12.271 2.739 7.226 1.00 87.88 74 THR A N 1
ATOM 598 C CA . THR A 1 74 ? -11.644 2.894 5.919 1.00 87.88 74 THR A CA 1
ATOM 599 C C . THR A 1 74 ? -11.499 1.547 5.230 1.00 87.88 74 THR A C 1
ATOM 601 O O . THR A 1 74 ? -11.164 0.540 5.861 1.00 87.88 74 THR A O 1
ATOM 604 N N . ILE A 1 75 ? -11.741 1.533 3.921 1.00 90.06 75 ILE A N 1
ATOM 605 C CA . ILE A 1 75 ? -11.612 0.337 3.093 1.00 90.06 75 ILE A CA 1
ATOM 606 C C . ILE A 1 75 ? -10.183 0.275 2.573 1.00 90.06 75 ILE A C 1
ATOM 608 O O . ILE A 1 75 ? -9.738 1.171 1.858 1.00 90.06 75 ILE A O 1
ATOM 612 N N . GLN A 1 76 ? -9.474 -0.793 2.920 1.00 90.44 76 GLN A N 1
ATOM 613 C CA . GLN A 1 76 ? -8.095 -1.020 2.500 1.00 90.44 76 GLN A CA 1
ATOM 614 C C . GLN A 1 76 ? -8.001 -2.314 1.711 1.00 90.44 76 GLN A C 1
ATOM 616 O O . GLN A 1 76 ? -8.582 -3.327 2.085 1.00 90.44 76 GLN A O 1
ATOM 621 N N . THR A 1 77 ? -7.251 -2.286 0.620 1.00 92.31 77 THR A N 1
ATOM 622 C CA . THR A 1 77 ? -7.039 -3.445 -0.247 1.00 92.31 77 THR A CA 1
ATOM 623 C C . THR A 1 77 ? -5.627 -3.973 -0.052 1.00 92.31 77 THR A C 1
ATOM 625 O O . THR A 1 77 ? -4.668 -3.206 0.020 1.00 92.31 77 THR A O 1
ATOM 628 N N . GLY A 1 78 ? -5.487 -5.290 0.069 1.00 91.25 78 GLY A N 1
ATOM 629 C CA . GLY A 1 78 ? -4.172 -5.922 0.087 1.00 91.25 78 GLY A CA 1
ATOM 630 C C . GLY A 1 78 ? -3.536 -5.909 -1.303 1.00 91.25 78 GLY A C 1
ATOM 631 O O . GLY A 1 78 ? -4.236 -5.855 -2.313 1.00 91.25 78 GLY A O 1
ATOM 632 N N . ILE A 1 79 ? -2.210 -6.042 -1.371 1.00 93.75 79 ILE A N 1
ATOM 633 C CA . ILE A 1 79 ? -1.504 -6.154 -2.659 1.00 93.75 79 ILE A CA 1
ATOM 634 C C . ILE A 1 79 ? -2.044 -7.313 -3.513 1.00 93.75 79 ILE A C 1
ATOM 636 O O . ILE A 1 79 ? -2.200 -7.174 -4.722 1.00 93.75 79 ILE A O 1
ATOM 640 N N . ASP A 1 80 ? -2.427 -8.425 -2.883 1.00 93.00 80 ASP A N 1
ATOM 641 C CA . ASP A 1 80 ? -3.009 -9.573 -3.583 1.00 93.00 80 ASP A CA 1
ATOM 642 C C . ASP A 1 80 ? -4.400 -9.265 -4.157 1.00 93.00 80 ASP A C 1
ATOM 644 O O . ASP A 1 80 ? -4.760 -9.792 -5.207 1.00 93.00 80 ASP A O 1
ATOM 648 N N . GLY A 1 81 ? -5.155 -8.349 -3.539 1.00 94.75 81 GLY A N 1
ATOM 649 C CA . GLY A 1 81 ? -6.397 -7.829 -4.109 1.00 94.75 81 GLY A CA 1
ATOM 650 C C . GLY A 1 81 ? -6.147 -7.036 -5.394 1.00 94.75 81 GLY A C 1
ATOM 651 O O . GLY A 1 81 ? -6.846 -7.239 -6.385 1.00 94.75 81 GLY A O 1
ATOM 652 N N . TYR A 1 82 ? -5.107 -6.196 -5.426 1.00 95.88 82 TYR A N 1
ATOM 653 C CA . TYR A 1 82 ? -4.727 -5.478 -6.650 1.00 95.88 82 TYR A CA 1
ATOM 654 C C . TYR A 1 82 ? -4.255 -6.427 -7.748 1.00 95.88 82 TYR A C 1
ATOM 656 O O . TYR A 1 82 ? -4.670 -6.280 -8.897 1.00 95.88 82 TYR A O 1
ATOM 664 N N . ARG A 1 83 ? -3.425 -7.416 -7.400 1.00 95.88 83 ARG A N 1
ATOM 665 C CA . ARG A 1 83 ? -2.958 -8.441 -8.345 1.00 95.88 83 ARG A CA 1
ATOM 666 C C . ARG A 1 83 ? -4.124 -9.223 -8.934 1.00 95.88 83 ARG A C 1
ATOM 668 O O . ARG A 1 83 ? -4.166 -9.401 -10.142 1.00 95.88 83 ARG A O 1
ATOM 675 N N . LEU A 1 84 ? -5.097 -9.622 -8.114 1.00 96.06 84 LEU A N 1
ATOM 676 C CA . LEU A 1 84 ? -6.286 -10.336 -8.579 1.00 96.06 84 LEU A CA 1
ATOM 677 C C . LEU A 1 84 ? -7.156 -9.480 -9.509 1.00 96.06 84 LEU A C 1
ATOM 679 O O . LEU A 1 84 ? -7.631 -9.973 -10.529 1.00 96.06 84 LEU A O 1
ATOM 683 N N . ILE A 1 85 ? -7.370 -8.203 -9.177 1.00 95.75 85 ILE A N 1
ATOM 684 C CA . ILE A 1 85 ? -8.112 -7.283 -10.053 1.00 95.75 85 ILE A CA 1
ATOM 685 C C . ILE A 1 85 ? -7.385 -7.119 -11.390 1.00 95.75 85 ILE A C 1
ATOM 687 O O . ILE A 1 85 ? -8.022 -7.193 -12.439 1.00 95.75 85 ILE A O 1
ATOM 691 N N . ALA A 1 86 ? -6.063 -6.942 -11.357 1.00 96.31 86 ALA A N 1
ATOM 692 C CA . ALA A 1 86 ? -5.240 -6.845 -12.555 1.00 96.31 86 ALA A CA 1
ATOM 693 C C . ALA A 1 86 ? -5.306 -8.131 -13.398 1.00 96.31 86 ALA A C 1
ATOM 695 O O . ALA A 1 86 ? -5.545 -8.057 -14.604 1.00 96.31 86 ALA A O 1
ATOM 696 N N . ASP A 1 87 ? -5.169 -9.299 -12.773 1.00 96.56 87 ASP A N 1
ATOM 697 C CA . ASP A 1 87 ? -5.224 -10.612 -13.425 1.00 96.56 87 ASP A CA 1
ATOM 698 C C . ASP A 1 87 ? -6.561 -10.850 -14.142 1.00 96.56 87 ASP A C 1
ATOM 700 O O . ASP A 1 87 ? -6.592 -11.212 -15.320 1.00 96.56 87 ASP A O 1
ATOM 704 N N . ARG A 1 88 ? -7.679 -10.487 -13.499 1.00 96.19 88 ARG A N 1
ATOM 705 C CA . ARG A 1 88 ? -9.031 -10.570 -14.083 1.00 96.19 88 ARG A CA 1
ATOM 706 C C . ARG A 1 88 ? -9.215 -9.750 -15.360 1.00 96.19 88 ARG A C 1
ATOM 708 O O . ARG A 1 88 ? -10.149 -10.015 -16.112 1.00 96.19 88 ARG A O 1
ATOM 715 N N . THR A 1 89 ? -8.350 -8.772 -15.635 1.00 95.44 89 THR A N 1
ATOM 716 C CA . THR A 1 89 ? -8.411 -8.018 -16.897 1.00 95.44 89 THR A CA 1
ATOM 717 C C . THR A 1 89 ? -7.956 -8.834 -18.107 1.00 95.44 89 THR A C 1
ATOM 719 O O . THR A 1 89 ? -8.165 -8.386 -19.235 1.00 95.44 89 THR A O 1
ATOM 722 N N . GLY A 1 90 ? -7.274 -9.968 -17.896 1.00 96.44 90 GLY A N 1
ATOM 723 C CA . GLY A 1 90 ? -6.619 -10.747 -18.952 1.00 96.44 90 GLY A CA 1
ATOM 724 C C . GLY A 1 90 ? -5.456 -10.012 -19.632 1.00 96.44 90 GLY A C 1
ATOM 725 O O . GLY A 1 90 ? -4.950 -10.460 -20.657 1.00 96.44 90 GLY A O 1
ATOM 726 N N . ARG A 1 91 ? -5.048 -8.856 -19.093 1.00 96.88 91 ARG A N 1
ATOM 727 C CA . ARG A 1 91 ? -4.038 -7.953 -19.666 1.00 96.88 91 ARG A CA 1
ATOM 728 C C . ARG A 1 91 ? -2.908 -7.660 -18.684 1.00 96.88 91 ARG A C 1
ATOM 730 O O . ARG A 1 91 ? -2.217 -6.660 -18.849 1.00 96.88 91 ARG A O 1
ATOM 737 N N . TYR A 1 92 ? -2.736 -8.492 -17.662 1.00 97.88 92 TYR A N 1
ATOM 738 C CA . TYR A 1 92 ? -1.720 -8.356 -16.623 1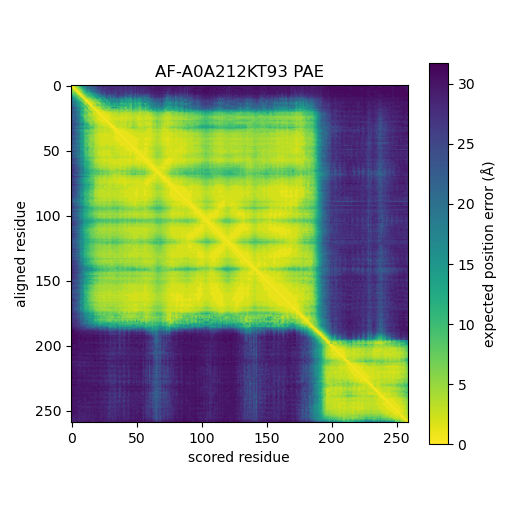.00 97.88 92 TYR A CA 1
ATOM 739 C C . TYR A 1 92 ? -0.726 -9.511 -16.688 1.00 97.88 92 TYR A C 1
ATOM 741 O O . TYR A 1 92 ? -1.107 -10.655 -16.918 1.00 97.88 92 TYR A O 1
ATOM 749 N N . ALA A 1 93 ? 0.543 -9.204 -16.436 1.00 96.75 93 ALA A N 1
ATOM 750 C CA . ALA A 1 93 ? 1.532 -10.196 -16.051 1.00 96.75 93 ALA A CA 1
ATOM 751 C C . ALA A 1 93 ? 2.498 -9.595 -15.015 1.00 96.75 93 ALA A C 1
ATOM 753 O O . ALA A 1 93 ? 2.780 -8.387 -15.065 1.00 96.75 93 ALA A O 1
ATOM 754 N N . PRO A 1 94 ? 3.044 -10.413 -14.098 1.00 94.25 94 PRO A N 1
ATOM 755 C CA . PRO A 1 94 ? 4.132 -9.986 -13.228 1.00 94.25 94 PRO A CA 1
ATOM 756 C C . PRO A 1 94 ? 5.317 -9.444 -14.042 1.00 94.25 94 PRO A C 1
ATOM 758 O O . PRO A 1 94 ? 5.653 -9.964 -15.111 1.00 94.25 94 PRO A O 1
ATOM 761 N N . GLY A 1 95 ? 5.930 -8.366 -13.553 1.00 93.50 95 GLY A N 1
ATOM 762 C CA . GLY A 1 95 ? 7.168 -7.841 -14.121 1.00 93.50 95 GLY A CA 1
ATOM 763 C C . GLY A 1 95 ? 8.401 -8.572 -13.595 1.00 93.50 95 GLY A C 1
ATOM 764 O O . GLY A 1 95 ? 8.310 -9.621 -12.960 1.00 93.50 95 GLY A O 1
ATOM 765 N N . ARG A 1 96 ? 9.570 -7.997 -13.877 1.00 96.38 96 ARG A N 1
ATOM 766 C CA . ARG A 1 96 ? 10.846 -8.430 -13.292 1.00 96.38 96 ARG A CA 1
ATOM 767 C C . ARG A 1 96 ? 10.938 -8.098 -11.798 1.00 96.38 96 ARG A C 1
ATOM 769 O O . ARG A 1 96 ? 10.138 -7.318 -11.277 1.00 96.38 96 ARG A O 1
ATOM 776 N N . ASP A 1 97 ? 11.958 -8.649 -11.148 1.00 96.56 97 ASP A N 1
ATOM 777 C CA . ASP A 1 97 ? 12.243 -8.397 -9.736 1.00 96.56 97 ASP A CA 1
ATOM 778 C C . ASP A 1 97 ? 12.417 -6.905 -9.427 1.00 96.56 97 ASP A C 1
ATOM 780 O O . ASP A 1 97 ? 12.863 -6.106 -10.256 1.00 96.56 97 ASP A O 1
ATOM 784 N N . ALA A 1 98 ? 12.053 -6.530 -8.200 1.00 97.12 98 ALA A N 1
ATOM 785 C CA . ALA A 1 98 ? 12.176 -5.159 -7.739 1.00 97.12 98 ALA A CA 1
ATOM 786 C C . ALA A 1 98 ? 13.646 -4.737 -7.604 1.00 97.12 98 ALA A C 1
ATOM 788 O O . ALA A 1 98 ? 14.495 -5.484 -7.116 1.00 97.12 98 ALA A O 1
ATOM 789 N N . GLU A 1 99 ? 13.922 -3.493 -7.976 1.00 98.31 99 GLU A N 1
ATOM 790 C CA . GLU A 1 99 ? 15.224 -2.857 -7.794 1.00 98.31 99 GLU A CA 1
ATOM 791 C C . GLU A 1 99 ? 15.223 -2.007 -6.527 1.00 98.31 99 GLU A C 1
ATOM 793 O O . GLU A 1 99 ? 14.213 -1.393 -6.180 1.00 98.31 99 GLU A O 1
ATOM 798 N N . PHE A 1 100 ? 16.371 -1.928 -5.858 1.00 98.44 100 PHE A N 1
ATOM 799 C CA . PHE A 1 100 ? 16.519 -1.194 -4.606 1.00 98.44 100 PHE A CA 1
ATOM 800 C C . PHE A 1 100 ? 17.682 -0.214 -4.682 1.00 98.44 100 PHE A C 1
ATOM 802 O O . PHE A 1 100 ? 18.759 -0.555 -5.173 1.00 98.44 100 PHE A O 1
ATOM 809 N N . GLY A 1 101 ? 17.470 0.982 -4.143 1.00 98.00 101 GLY A N 1
ATOM 810 C CA . GLY A 1 101 ? 18.526 1.963 -3.935 1.00 98.00 101 GLY A CA 1
ATOM 811 C C . GLY A 1 101 ? 18.853 2.136 -2.467 1.00 98.00 101 GLY A C 1
ATOM 812 O O . GLY A 1 101 ? 17.960 2.120 -1.616 1.00 98.00 101 GLY A O 1
ATOM 813 N N . TYR A 1 102 ? 20.133 2.361 -2.194 1.00 98.06 102 TYR A N 1
ATOM 814 C CA . TYR A 1 102 ? 20.678 2.524 -0.853 1.00 98.06 102 TYR A CA 1
ATOM 815 C C . TYR A 1 102 ? 21.412 3.860 -0.726 1.00 98.06 102 TYR A C 1
ATOM 817 O O . TYR A 1 102 ? 21.856 4.427 -1.726 1.00 98.06 102 TYR A O 1
ATOM 825 N N . ASP A 1 103 ? 21.521 4.377 0.494 1.00 95.19 103 ASP A N 1
ATOM 826 C CA . ASP A 1 103 ? 22.417 5.491 0.801 1.00 95.19 103 ASP A CA 1
ATOM 827 C C . ASP A 1 103 ? 23.875 5.024 0.975 1.00 95.19 103 ASP A C 1
ATOM 829 O O . ASP A 1 103 ? 24.187 3.834 0.906 1.00 95.19 103 ASP A O 1
ATOM 833 N N . ALA A 1 104 ? 24.779 5.979 1.215 1.00 95.56 104 ALA A N 1
ATOM 834 C CA . ALA A 1 104 ? 26.208 5.721 1.400 1.00 95.56 104 ALA A CA 1
ATOM 835 C C . ALA A 1 104 ? 26.532 4.804 2.597 1.00 95.56 104 ALA A C 1
ATOM 837 O O . ALA A 1 104 ? 27.635 4.268 2.675 1.00 95.56 104 ALA A O 1
ATOM 838 N N . HIS A 1 105 ? 25.589 4.616 3.522 1.00 94.25 105 HIS A N 1
ATOM 839 C CA . HIS A 1 105 ? 25.733 3.774 4.707 1.00 94.25 105 HIS A CA 1
ATOM 840 C C . HIS A 1 105 ? 25.004 2.428 4.565 1.00 94.25 105 HIS A C 1
ATOM 842 O O . HIS A 1 105 ? 24.937 1.663 5.526 1.00 94.25 105 HIS A O 1
ATOM 848 N N . GLY A 1 106 ? 24.459 2.119 3.381 1.00 93.00 106 GLY A N 1
ATOM 849 C CA . GLY A 1 106 ? 23.706 0.890 3.125 1.00 93.00 106 GLY A CA 1
ATOM 850 C C . GLY A 1 106 ? 22.252 0.930 3.612 1.00 93.00 106 GLY A C 1
ATOM 851 O O . GLY A 1 106 ? 21.580 -0.103 3.615 1.00 93.00 106 GLY A O 1
ATOM 852 N N . GLY A 1 107 ? 21.739 2.096 4.011 1.00 94.62 107 GLY A N 1
ATOM 853 C CA . GLY A 1 107 ? 20.338 2.289 4.378 1.00 94.62 107 GLY A CA 1
ATOM 854 C C . GLY A 1 107 ? 19.425 2.246 3.153 1.00 94.62 107 GLY A C 1
ATOM 855 O O . GLY A 1 107 ? 19.706 2.882 2.141 1.00 94.62 107 GLY A O 1
ATOM 856 N N . LEU A 1 108 ? 18.319 1.498 3.225 1.00 96.88 108 LEU A N 1
ATOM 857 C CA . LEU A 1 108 ? 17.348 1.390 2.131 1.00 96.88 108 LEU A CA 1
ATOM 858 C C . LEU A 1 108 ? 16.650 2.741 1.881 1.00 96.88 108 LEU A C 1
ATOM 860 O O . LEU A 1 108 ? 16.046 3.308 2.789 1.00 96.88 108 LEU A O 1
ATOM 864 N N . ARG A 1 109 ? 16.699 3.243 0.641 1.00 97.44 109 ARG A N 1
ATOM 865 C CA . ARG A 1 109 ? 16.169 4.566 0.255 1.00 97.44 109 ARG A CA 1
ATOM 866 C C . ARG A 1 109 ? 14.942 4.501 -0.632 1.00 97.44 109 ARG A C 1
ATOM 868 O O . ARG A 1 109 ? 14.039 5.316 -0.466 1.00 97.44 109 ARG A O 1
ATOM 875 N N . TRP A 1 110 ? 14.912 3.580 -1.581 1.00 98.25 110 TRP A N 1
ATOM 876 C CA . TRP A 1 110 ? 13.786 3.424 -2.494 1.00 98.25 110 TRP A CA 1
ATOM 877 C C . TRP A 1 110 ? 13.705 1.992 -3.011 1.00 98.25 110 TRP A C 1
ATOM 879 O O . TRP A 1 110 ? 14.704 1.271 -3.030 1.00 98.25 110 TRP A O 1
ATOM 889 N N . ALA A 1 111 ? 12.511 1.598 -3.444 1.00 98.38 111 ALA A N 1
ATOM 890 C CA . ALA A 1 111 ? 12.285 0.388 -4.221 1.00 98.38 111 ALA A CA 1
ATOM 891 C C . ALA A 1 111 ? 11.541 0.754 -5.507 1.00 98.38 111 ALA A C 1
ATOM 893 O O . ALA A 1 111 ? 10.630 1.581 -5.472 1.00 98.38 111 ALA A O 1
ATOM 894 N N . LYS A 1 112 ? 11.912 0.145 -6.631 1.00 98.50 112 LYS A N 1
ATOM 895 C CA . LYS A 1 112 ? 11.194 0.252 -7.903 1.00 98.50 112 LYS A CA 1
ATOM 896 C C . LYS A 1 112 ? 10.657 -1.120 -8.285 1.00 98.50 112 LYS A C 1
ATOM 898 O O . LYS A 1 112 ? 11.416 -2.082 -8.334 1.00 98.50 112 LYS A O 1
ATOM 903 N N . ALA A 1 113 ? 9.361 -1.193 -8.559 1.00 98.31 113 ALA A N 1
ATOM 904 C CA . ALA A 1 113 ? 8.693 -2.414 -8.990 1.00 98.31 113 ALA A CA 1
ATOM 905 C C . ALA A 1 113 ? 8.212 -2.291 -10.436 1.00 98.31 113 ALA A C 1
ATOM 907 O O . ALA A 1 113 ? 8.017 -1.184 -10.948 1.00 98.31 113 ALA A O 1
ATOM 908 N N . TYR A 1 114 ? 8.008 -3.446 -11.066 1.00 98.06 114 TYR A N 1
ATOM 909 C CA . TYR A 1 114 ? 7.678 -3.581 -12.477 1.00 98.06 114 TYR A CA 1
ATOM 910 C C . TYR A 1 114 ? 6.433 -4.456 -12.645 1.00 98.06 114 TYR A C 1
ATOM 912 O O . TYR A 1 114 ? 6.292 -5.494 -12.002 1.00 98.06 114 TYR A O 1
ATOM 920 N N . VAL A 1 115 ? 5.537 -4.046 -13.536 1.00 97.88 115 VAL A N 1
ATOM 921 C CA . VAL A 1 115 ? 4.319 -4.766 -13.925 1.00 97.88 115 VAL A CA 1
ATOM 922 C C . VAL A 1 115 ? 4.200 -4.713 -15.441 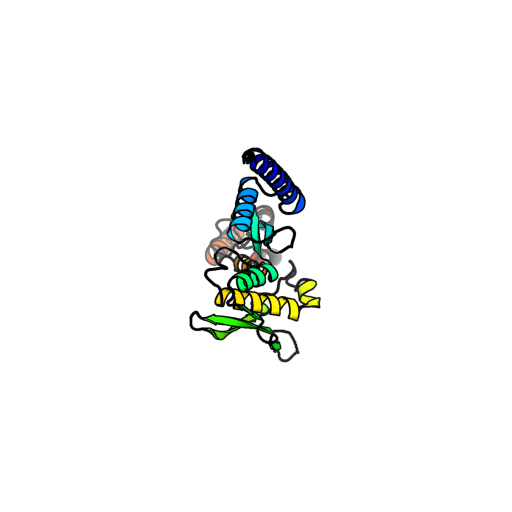1.00 97.88 115 VAL A C 1
ATOM 924 O O . VAL A 1 115 ? 4.584 -3.718 -16.054 1.00 97.88 115 VAL A O 1
ATOM 927 N N . LYS A 1 116 ? 3.651 -5.755 -16.064 1.00 97.81 116 LYS A N 1
ATOM 928 C CA . LYS A 1 116 ? 3.376 -5.753 -17.501 1.00 97.81 116 LYS A CA 1
ATOM 929 C C . LYS A 1 116 ? 1.887 -5.599 -17.781 1.00 97.81 116 LYS A C 1
ATOM 931 O O . LYS A 1 116 ? 1.056 -6.230 -17.126 1.00 97.81 116 LYS A O 1
ATOM 936 N N . LYS A 1 117 ? 1.573 -4.784 -18.790 1.00 97.44 117 LYS A N 1
ATOM 937 C CA . LYS A 1 117 ? 0.224 -4.601 -19.326 1.00 97.44 117 LYS A CA 1
ATOM 938 C C . LYS A 1 117 ? 0.173 -4.909 -20.804 1.00 97.44 117 LYS A C 1
ATOM 940 O O . LYS A 1 117 ? 0.994 -4.390 -21.555 1.00 97.44 117 LYS A O 1
ATOM 945 N N . MET A 1 118 ? -0.831 -5.668 -21.213 1.00 97.62 118 MET A N 1
ATOM 946 C CA . MET A 1 118 ? -1.162 -5.832 -22.620 1.00 97.62 118 MET A CA 1
ATOM 947 C C . MET A 1 118 ? -2.119 -4.722 -23.065 1.00 97.62 118 MET A C 1
ATOM 949 O O . MET A 1 118 ? -3.171 -4.505 -22.453 1.00 97.62 118 MET A O 1
ATOM 953 N N . THR A 1 119 ? -1.762 -3.988 -24.109 1.00 94.31 119 THR A N 1
ATOM 954 C CA . THR A 1 119 ? -2.649 -3.012 -24.755 1.00 94.31 119 THR A CA 1
ATOM 955 C C . THR A 1 119 ? -3.640 -3.715 -25.696 1.00 94.31 119 THR A C 1
ATOM 957 O O . THR A 1 119 ? -3.472 -4.900 -25.988 1.00 94.31 119 THR A O 1
ATOM 960 N N . PRO A 1 120 ? -4.735 -3.055 -26.131 1.00 93.62 120 PRO A N 1
ATOM 961 C CA . PRO A 1 120 ? -5.763 -3.694 -26.966 1.00 93.62 120 PRO A CA 1
ATOM 962 C C . PRO A 1 120 ? -5.257 -4.284 -28.292 1.00 93.62 120 PRO A C 1
ATOM 964 O O . PRO A 1 120 ? -5.879 -5.188 -28.835 1.00 93.62 120 PRO A O 1
ATOM 967 N N . ASP A 1 121 ? -4.133 -3.787 -28.795 1.00 94.81 121 ASP A N 1
ATOM 968 C CA . ASP A 1 121 ? -3.409 -4.262 -29.976 1.00 94.81 121 ASP A CA 1
ATOM 969 C C . ASP A 1 121 ? -2.492 -5.474 -29.700 1.00 94.81 121 ASP A C 1
ATOM 971 O O . ASP A 1 121 ? -1.805 -5.940 -30.602 1.00 94.81 121 ASP A O 1
ATOM 975 N N . GLY A 1 122 ? -2.486 -6.008 -28.474 1.00 96.06 122 GLY A N 1
ATOM 976 C CA . GLY A 1 122 ? -1.766 -7.232 -28.105 1.00 96.06 122 GLY A CA 1
ATOM 977 C C . GLY A 1 122 ? -0.305 -7.025 -27.696 1.00 96.06 122 GLY A C 1
ATOM 978 O O . GLY A 1 122 ? 0.368 -7.991 -27.331 1.00 96.06 122 GLY A O 1
ATOM 979 N N . HIS A 1 123 ? 0.199 -5.789 -27.712 1.00 97.44 123 HIS A N 1
ATOM 980 C CA . HIS A 1 123 ? 1.565 -5.489 -27.290 1.00 97.44 123 HIS A CA 1
ATOM 981 C C . HIS A 1 123 ? 1.694 -5.415 -25.768 1.00 97.44 123 HIS A C 1
ATOM 983 O O . HIS A 1 123 ? 0.845 -4.869 -25.064 1.00 97.44 123 HIS A O 1
ATOM 989 N N . TRP A 1 124 ? 2.793 -5.962 -25.251 1.00 97.38 124 TRP A N 1
ATOM 990 C CA . TRP A 1 124 ? 3.111 -5.926 -23.828 1.00 97.38 124 TRP A CA 1
ATOM 991 C C . TRP A 1 124 ? 4.026 -4.749 -23.504 1.00 97.38 124 TRP A C 1
ATOM 993 O O . TRP A 1 124 ? 5.117 -4.622 -24.059 1.00 97.38 124 TRP A O 1
ATOM 1003 N N . HIS A 1 125 ? 3.607 -3.935 -22.541 1.00 97.12 125 HIS A N 1
ATOM 1004 C CA . HIS A 1 125 ? 4.361 -2.798 -22.032 1.00 97.12 125 HIS A CA 1
ATOM 1005 C C . HIS A 1 125 ? 4.740 -3.025 -20.573 1.00 97.12 125 HIS A C 1
ATOM 1007 O O . HIS A 1 125 ? 3.887 -3.348 -19.746 1.00 97.12 125 HIS A O 1
ATOM 1013 N N . GLU A 1 126 ? 6.018 -2.831 -20.250 1.00 97.62 126 GLU A N 1
ATOM 1014 C CA . GLU A 1 126 ? 6.489 -2.818 -18.868 1.00 97.62 126 GLU A CA 1
ATOM 1015 C C . GLU A 1 126 ? 6.295 -1.423 -18.269 1.00 97.62 126 GLU A C 1
ATOM 1017 O O . GLU A 1 126 ? 6.732 -0.407 -18.812 1.00 97.62 126 GLU A O 1
ATOM 1022 N N . ILE A 1 127 ? 5.612 -1.380 -17.135 1.00 97.94 127 ILE A N 1
ATOM 1023 C CA . ILE A 1 127 ? 5.276 -0.177 -16.391 1.00 97.94 127 ILE A CA 1
ATOM 1024 C C . ILE A 1 127 ? 5.926 -0.310 -15.025 1.00 97.94 127 ILE A C 1
ATOM 1026 O O . ILE A 1 127 ? 5.850 -1.351 -14.379 1.00 97.94 127 ILE A O 1
ATOM 1030 N N . SER A 1 128 ? 6.571 0.761 -14.579 1.00 98.00 128 SER A N 1
ATOM 1031 C CA . SER A 1 128 ? 7.211 0.806 -13.270 1.00 98.00 128 SER A CA 1
ATOM 1032 C C . SER A 1 128 ? 6.760 2.000 -12.449 1.00 98.00 128 SER A C 1
ATOM 1034 O O . SER A 1 128 ? 6.305 3.025 -12.982 1.00 98.00 128 SER A O 1
ATOM 1036 N N . ALA A 1 129 ? 6.916 1.848 -11.139 1.00 98.00 129 ALA A N 1
ATOM 1037 C CA . ALA A 1 129 ? 6.784 2.910 -10.159 1.00 98.00 129 ALA A CA 1
ATOM 1038 C C . ALA A 1 129 ? 7.821 2.720 -9.048 1.00 98.00 129 ALA A C 1
ATOM 1040 O O . ALA A 1 129 ? 8.246 1.600 -8.760 1.00 98.00 129 ALA A O 1
ATOM 1041 N N . THR A 1 130 ? 8.223 3.834 -8.442 1.00 98.25 130 THR A N 1
ATOM 1042 C CA . THR A 1 130 ? 9.206 3.872 -7.360 1.00 98.25 130 THR A CA 1
ATOM 1043 C C . THR A 1 130 ? 8.523 4.345 -6.084 1.00 98.25 130 THR A C 1
ATOM 1045 O O . THR A 1 130 ? 7.833 5.359 -6.111 1.00 98.25 130 THR A O 1
ATOM 1048 N N . ALA A 1 131 ? 8.748 3.640 -4.979 1.00 97.56 131 ALA A N 1
ATOM 1049 C CA . ALA A 1 131 ? 8.375 4.075 -3.638 1.00 97.56 131 ALA A CA 1
ATOM 1050 C C . ALA A 1 131 ? 9.630 4.502 -2.869 1.00 97.56 131 ALA A C 1
ATOM 1052 O O . ALA A 1 131 ? 10.622 3.766 -2.832 1.00 97.56 131 ALA A O 1
ATOM 1053 N N . PHE A 1 132 ? 9.584 5.673 -2.236 1.00 97.12 132 PHE A N 1
ATOM 1054 C CA . PHE A 1 132 ? 10.676 6.186 -1.411 1.00 97.12 132 PHE A CA 1
ATOM 1055 C C . PHE A 1 132 ? 10.457 5.838 0.059 1.00 97.12 132 PHE A C 1
ATOM 1057 O O . PHE A 1 132 ? 9.375 6.024 0.606 1.00 97.12 132 PHE A O 1
ATOM 1064 N N . TRP A 1 133 ? 11.503 5.358 0.728 1.00 95.56 133 TRP A N 1
ATOM 1065 C CA . TRP A 1 133 ? 11.447 4.972 2.138 1.00 95.56 133 TRP A CA 1
ATOM 1066 C C . TRP A 1 133 ? 10.899 6.093 3.023 1.00 95.56 133 TRP A C 1
ATOM 1068 O O . TRP A 1 133 ? 10.054 5.844 3.873 1.00 95.56 133 TRP A O 1
ATOM 1078 N N . THR A 1 134 ? 11.354 7.326 2.794 1.00 93.25 134 THR A N 1
ATOM 1079 C CA . THR A 1 134 ? 10.968 8.518 3.564 1.00 93.25 134 THR A CA 1
ATOM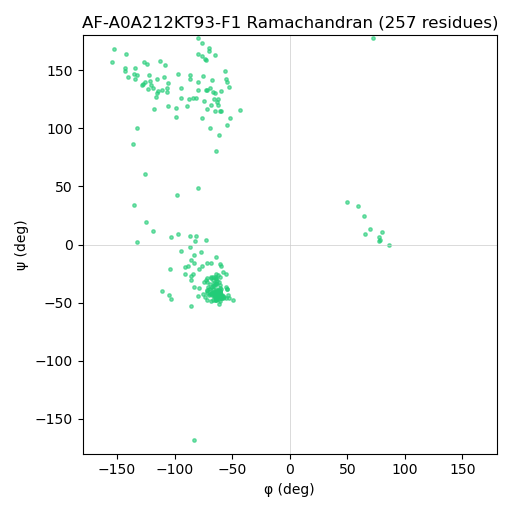 1080 C C . THR A 1 134 ? 9.485 8.850 3.484 1.00 93.25 134 THR A C 1
ATOM 1082 O O . THR A 1 134 ? 8.970 9.482 4.395 1.00 93.25 134 THR A O 1
ATOM 1085 N N . GLU A 1 135 ? 8.822 8.444 2.405 1.00 92.19 135 GLU A N 1
ATOM 1086 C CA . GLU A 1 135 ? 7.386 8.634 2.225 1.00 92.19 135 GLU A CA 1
ATOM 1087 C C . GLU A 1 135 ? 6.646 7.475 2.901 1.00 92.19 135 GLU A C 1
ATOM 1089 O O . GLU A 1 135 ? 5.826 7.681 3.786 1.00 92.19 135 GLU A O 1
ATOM 1094 N N . TYR A 1 136 ? 7.004 6.232 2.573 1.00 93.50 136 TYR A N 1
ATOM 1095 C CA . TYR A 1 136 ? 6.168 5.069 2.889 1.00 93.50 136 TYR A CA 1
ATOM 1096 C C . TYR A 1 136 ? 6.395 4.426 4.259 1.00 93.50 136 TYR A C 1
ATOM 1098 O O . TYR A 1 136 ? 5.536 3.666 4.718 1.00 93.50 136 TYR A O 1
ATOM 1106 N N . VAL A 1 137 ? 7.530 4.678 4.916 1.00 93.88 137 VAL A N 1
ATOM 1107 C CA . VAL A 1 137 ? 7.853 4.008 6.179 1.00 93.88 137 VAL A CA 1
ATOM 1108 C C . VAL A 1 137 ? 6.837 4.355 7.268 1.00 93.88 137 VAL A C 1
ATOM 1110 O O . VAL A 1 137 ? 6.651 5.509 7.641 1.00 93.88 137 VAL A O 1
ATOM 1113 N N . GLN A 1 138 ? 6.199 3.332 7.838 1.00 90.38 138 GLN A N 1
ATOM 1114 C CA . GLN A 1 138 ? 5.321 3.527 8.990 1.00 90.38 138 GLN A CA 1
ATOM 1115 C C . GLN A 1 138 ? 6.153 3.605 10.267 1.00 90.38 138 GLN A C 1
ATOM 1117 O O . GLN A 1 138 ? 6.922 2.683 10.577 1.00 90.38 138 GLN A O 1
ATOM 1122 N N . THR A 1 139 ? 5.957 4.677 11.027 1.00 90.56 139 THR A N 1
ATOM 1123 C CA . THR A 1 139 ? 6.674 4.956 12.271 1.00 90.56 139 THR A CA 1
ATOM 1124 C C . THR A 1 139 ? 5.781 4.786 13.503 1.00 90.56 139 THR A C 1
ATOM 1126 O O . THR A 1 139 ? 4.554 4.852 13.441 1.00 90.56 139 THR A O 1
ATOM 1129 N N . THR A 1 140 ? 6.400 4.491 14.644 1.00 88.69 140 THR A N 1
ATOM 1130 C CA . THR A 1 140 ? 5.757 4.515 15.960 1.00 88.69 140 THR A CA 1
ATOM 1131 C C . THR A 1 140 ? 5.599 5.959 16.441 1.00 88.69 140 THR A C 1
ATOM 1133 O O . THR A 1 140 ? 6.153 6.886 15.852 1.00 88.69 140 THR A O 1
ATOM 1136 N N . LYS A 1 141 ? 4.902 6.159 17.569 1.00 82.38 141 LYS A N 1
ATOM 1137 C CA . LYS A 1 141 ? 4.772 7.481 18.212 1.00 82.38 141 LYS A CA 1
ATOM 1138 C C . LYS A 1 141 ? 6.122 8.141 18.531 1.00 82.38 141 LYS A C 1
ATOM 1140 O O . LYS A 1 141 ? 6.205 9.360 18.559 1.00 82.38 141 LYS A O 1
ATOM 1145 N N . ASP A 1 142 ? 7.171 7.341 18.710 1.00 85.38 142 ASP A N 1
ATOM 1146 C CA . ASP A 1 142 ? 8.535 7.808 18.990 1.00 85.38 142 ASP A CA 1
ATOM 1147 C C . ASP A 1 142 ? 9.343 8.119 17.713 1.00 85.38 142 ASP A C 1
ATOM 1149 O O . ASP A 1 142 ? 10.556 8.318 17.776 1.00 85.38 142 ASP A O 1
ATOM 1153 N N . GLY A 1 143 ? 8.709 8.086 16.535 1.00 87.00 143 GLY A N 1
ATOM 1154 C CA . GLY A 1 143 ? 9.335 8.381 15.242 1.00 87.00 143 GLY A CA 1
ATOM 1155 C C . GLY A 1 143 ? 10.203 7.257 14.668 1.00 87.00 143 GLY A C 1
ATOM 1156 O O . GLY A 1 143 ? 10.803 7.422 13.608 1.00 87.00 143 GLY A O 1
ATOM 1157 N N . ARG A 1 144 ? 10.277 6.094 15.327 1.00 90.69 144 ARG A N 1
ATOM 1158 C CA . ARG A 1 144 ? 11.057 4.941 14.842 1.00 90.69 144 ARG A CA 1
ATOM 1159 C C . ARG A 1 144 ? 10.230 4.084 13.885 1.00 90.69 144 ARG A C 1
ATOM 1161 O O . ARG A 1 144 ? 9.038 3.929 14.132 1.00 90.69 144 ARG A O 1
ATOM 1168 N N . PRO A 1 145 ? 10.818 3.459 12.849 1.00 93.25 145 PRO A N 1
ATOM 1169 C CA . PRO A 1 145 ? 10.091 2.503 12.020 1.00 93.25 145 PRO A CA 1
ATOM 1170 C C . PRO A 1 145 ? 9.470 1.383 12.863 1.00 93.25 145 PRO A C 1
ATOM 1172 O O . PRO A 1 145 ? 10.066 0.907 13.833 1.00 93.25 145 PRO A O 1
ATOM 1175 N N . THR A 1 146 ? 8.271 0.937 12.497 1.00 92.94 146 THR A N 1
ATOM 1176 C CA . THR A 1 146 ? 7.627 -0.196 13.180 1.00 92.94 146 THR A CA 1
ATOM 1177 C C . THR A 1 146 ? 8.421 -1.498 12.986 1.00 92.94 146 THR A C 1
ATOM 1179 O O . THR A 1 146 ? 9.253 -1.624 12.085 1.00 92.94 146 THR A O 1
ATOM 1182 N N . VAL A 1 147 ? 8.150 -2.512 13.819 1.00 93.38 147 VAL A N 1
ATOM 1183 C CA . VAL A 1 147 ? 8.893 -3.791 13.823 1.00 93.38 147 VAL A CA 1
ATOM 1184 C C . VAL A 1 147 ? 8.934 -4.460 12.446 1.00 93.38 147 VAL A C 1
ATOM 1186 O O . VAL A 1 147 ? 9.969 -5.007 12.063 1.00 93.38 147 VAL A O 1
ATOM 1189 N N . PHE A 1 148 ? 7.839 -4.398 11.683 1.00 90.19 148 PHE A N 1
ATOM 1190 C CA . PHE A 1 148 ? 7.790 -4.952 10.329 1.00 90.19 148 PHE A CA 1
ATOM 1191 C C . PHE A 1 148 ? 8.709 -4.205 9.366 1.00 90.19 148 PHE A C 1
ATOM 1193 O O . PHE A 1 148 ? 9.457 -4.845 8.633 1.00 90.19 148 PHE A O 1
ATOM 1200 N N . TRP A 1 149 ? 8.716 -2.874 9.409 1.00 93.75 149 TRP A N 1
ATOM 1201 C CA . TRP A 1 149 ? 9.583 -2.062 8.559 1.00 93.75 149 TRP A CA 1
ATOM 1202 C C . TRP A 1 149 ? 11.062 -2.219 8.926 1.00 93.75 149 TRP A C 1
ATOM 1204 O O . TRP A 1 149 ? 11.893 -2.328 8.031 1.00 93.75 149 TRP A O 1
ATOM 1214 N N . MET A 1 150 ? 11.393 -2.357 10.215 1.00 92.62 150 MET A N 1
ATOM 1215 C CA . MET A 1 150 ? 12.765 -2.658 10.648 1.00 92.62 150 MET A CA 1
ATOM 1216 C C . MET A 1 150 ? 13.243 -4.041 10.183 1.00 92.62 150 MET A C 1
ATOM 1218 O O . MET A 1 150 ? 14.374 -4.182 9.730 1.00 92.62 150 MET A O 1
ATOM 1222 N N . LYS A 1 151 ? 12.400 -5.079 10.292 1.00 94.56 151 LYS A N 1
ATOM 1223 C CA . LYS A 1 151 ? 12.797 -6.468 9.981 1.00 94.56 151 LYS A CA 1
ATOM 1224 C C . LYS A 1 151 ? 12.660 -6.846 8.505 1.00 94.56 151 LYS A C 1
ATOM 1226 O O . LYS A 1 151 ? 13.312 -7.787 8.060 1.00 94.56 151 LYS A O 1
ATOM 1231 N N . LYS A 1 152 ? 11.746 -6.206 7.774 1.00 95.69 152 LYS A N 1
ATOM 1232 C CA . LYS A 1 152 ? 11.320 -6.591 6.416 1.00 95.69 152 LYS A CA 1
ATOM 1233 C C . LYS A 1 152 ? 11.220 -5.380 5.481 1.00 95.69 152 LYS A C 1
ATOM 1235 O O . LYS A 1 152 ? 10.375 -5.369 4.590 1.00 95.69 152 LYS A O 1
ATOM 1240 N N . GLY A 1 153 ? 12.092 -4.386 5.659 1.00 96.00 153 GLY A N 1
ATOM 1241 C CA . GLY A 1 153 ? 12.071 -3.119 4.919 1.00 96.00 153 GLY A C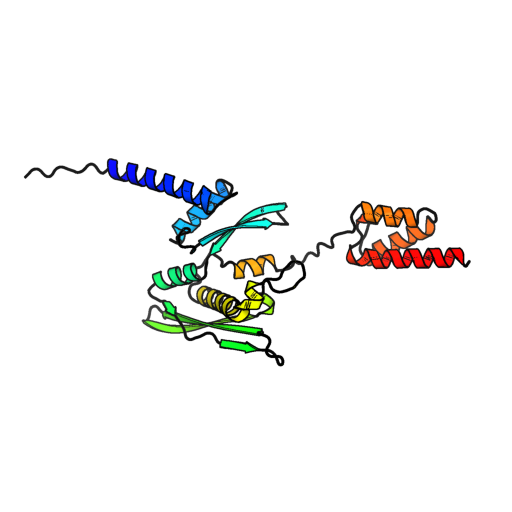A 1
ATOM 1242 C C . GLY A 1 153 ? 11.968 -3.269 3.398 1.00 96.00 153 GLY A C 1
ATOM 1243 O O . GLY A 1 153 ? 11.089 -2.662 2.792 1.00 96.00 153 GLY A O 1
ATOM 1244 N N . HIS A 1 154 ? 12.778 -4.142 2.788 1.00 97.44 154 HIS A N 1
ATOM 1245 C CA . HIS A 1 154 ? 12.725 -4.415 1.344 1.00 97.44 154 HIS A CA 1
ATOM 1246 C C . HIS A 1 154 ? 11.369 -4.931 0.879 1.00 97.44 154 HIS A C 1
ATOM 1248 O O . HIS A 1 154 ? 10.835 -4.439 -0.108 1.00 97.44 154 HIS A O 1
ATOM 1254 N N . VAL A 1 155 ? 10.792 -5.891 1.605 1.00 96.19 155 VAL A N 1
ATOM 1255 C CA . VAL A 1 155 ? 9.489 -6.477 1.260 1.00 96.19 155 VAL A CA 1
ATOM 1256 C C . VAL A 1 155 ? 8.391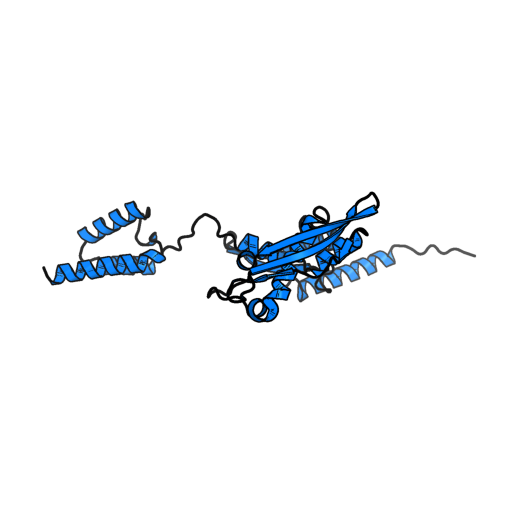 -5.426 1.382 1.00 96.19 155 VAL A C 1
ATOM 1258 O O . VAL A 1 155 ? 7.538 -5.330 0.505 1.00 96.19 155 VAL A O 1
ATOM 1261 N N . MET A 1 156 ? 8.418 -4.626 2.449 1.00 95.75 156 MET A N 1
ATOM 1262 C CA . MET A 1 156 ? 7.422 -3.578 2.670 1.00 95.75 156 MET A CA 1
ATOM 1263 C C . MET A 1 156 ? 7.492 -2.507 1.579 1.00 95.75 156 MET A C 1
ATOM 1265 O O . MET A 1 156 ? 6.475 -2.176 0.972 1.00 95.75 156 MET A O 1
ATOM 1269 N N . LEU A 1 157 ? 8.693 -2.015 1.268 1.00 97.00 157 LEU A N 1
ATOM 1270 C CA . LEU A 1 157 ? 8.866 -0.957 0.277 1.00 97.00 157 LEU A CA 1
ATOM 1271 C C . LEU A 1 157 ? 8.614 -1.451 -1.155 1.00 97.00 157 LEU A C 1
ATOM 1273 O O . LEU A 1 157 ? 8.009 -0.740 -1.952 1.00 97.00 157 LEU A O 1
ATOM 1277 N N . SER A 1 158 ? 9.010 -2.689 -1.467 1.00 97.12 158 SER A N 1
ATOM 1278 C CA . SER A 1 158 ? 8.708 -3.331 -2.750 1.00 97.12 158 SER A CA 1
ATOM 1279 C C . SER A 1 158 ? 7.200 -3.474 -2.970 1.00 97.12 158 SER A C 1
ATOM 1281 O O . SER A 1 158 ? 6.721 -3.132 -4.048 1.00 97.12 158 SER A O 1
ATOM 1283 N N . LYS A 1 159 ? 6.433 -3.863 -1.938 1.00 95.50 159 LYS A N 1
ATOM 1284 C CA . LYS A 1 159 ? 4.961 -3.906 -2.006 1.00 95.50 159 LYS A CA 1
ATOM 1285 C C . LYS A 1 159 ? 4.343 -2.536 -2.278 1.00 95.50 159 LYS A C 1
ATOM 1287 O O . LYS A 1 159 ? 3.420 -2.448 -3.080 1.00 95.50 159 LYS A O 1
ATOM 1292 N N . CYS A 1 160 ? 4.866 -1.477 -1.657 1.00 96.19 160 CYS A N 1
ATOM 1293 C CA . CYS A 1 160 ? 4.419 -0.108 -1.935 1.00 96.19 160 CYS A CA 1
ATOM 1294 C C . CYS A 1 160 ? 4.663 0.259 -3.404 1.00 96.19 160 CYS A C 1
ATOM 1296 O O . CYS A 1 160 ? 3.762 0.735 -4.090 1.00 96.19 160 CYS A O 1
ATOM 1298 N N . ALA A 1 161 ? 5.875 -0.002 -3.901 1.00 97.62 161 ALA A N 1
ATOM 1299 C CA . ALA A 1 161 ? 6.242 0.285 -5.283 1.00 97.62 161 ALA A CA 1
ATOM 1300 C C . ALA A 1 161 ? 5.378 -0.501 -6.284 1.00 97.62 161 ALA A C 1
ATOM 1302 O O . ALA A 1 161 ? 4.964 0.043 -7.307 1.00 97.62 161 ALA A O 1
ATOM 1303 N N . GLU A 1 162 ? 5.066 -1.763 -5.983 1.00 97.62 162 GLU A N 1
ATOM 1304 C CA . GLU A 1 162 ? 4.204 -2.596 -6.822 1.00 97.62 162 GLU A CA 1
ATOM 1305 C C . GLU A 1 162 ? 2.756 -2.099 -6.823 1.00 97.62 162 GLU A C 1
ATOM 1307 O O . GLU A 1 162 ? 2.148 -2.015 -7.889 1.00 97.62 162 GLU A O 1
ATOM 1312 N N . ALA A 1 163 ? 2.218 -1.695 -5.667 1.00 96.62 163 ALA A N 1
ATOM 1313 C CA . ALA A 1 163 ? 0.886 -1.096 -5.581 1.00 96.62 163 ALA A CA 1
ATOM 1314 C C . ALA A 1 163 ? 0.775 0.162 -6.459 1.00 96.62 163 ALA A C 1
ATOM 1316 O O . ALA A 1 163 ? -0.178 0.294 -7.231 1.00 96.62 163 ALA A O 1
ATOM 1317 N N . LEU A 1 164 ? 1.789 1.036 -6.423 1.00 96.38 164 LEU A N 1
ATOM 1318 C CA . LEU A 1 164 ? 1.863 2.217 -7.288 1.00 96.38 164 LEU A CA 1
ATOM 1319 C C . LEU A 1 164 ? 1.939 1.843 -8.773 1.00 96.38 164 LEU A C 1
ATOM 1321 O O . LEU A 1 164 ? 1.269 2.460 -9.607 1.00 96.38 164 LEU A O 1
ATOM 1325 N N . ALA A 1 165 ? 2.740 0.830 -9.118 1.00 97.50 165 ALA A N 1
ATOM 1326 C CA . ALA A 1 165 ? 2.862 0.357 -10.493 1.00 97.50 165 ALA A CA 1
ATOM 1327 C C . ALA A 1 165 ? 1.522 -0.203 -10.994 1.00 97.50 165 ALA A C 1
ATOM 1329 O O . ALA A 1 165 ? 1.086 0.151 -12.091 1.00 97.50 165 ALA A O 1
ATOM 1330 N N . LEU A 1 166 ? 0.824 -0.996 -10.176 1.00 97.06 166 LEU A N 1
ATOM 1331 C CA . LEU A 1 166 ? -0.509 -1.522 -10.474 1.00 97.06 166 LEU A CA 1
ATOM 1332 C C . LEU A 1 166 ? -1.529 -0.394 -10.647 1.00 97.06 166 LEU A C 1
ATOM 1334 O O . LEU A 1 166 ? -2.247 -0.397 -11.646 1.00 97.06 166 LEU A O 1
ATOM 1338 N N . ARG A 1 167 ? -1.536 0.618 -9.768 1.00 94.62 167 ARG A N 1
ATOM 1339 C CA . ARG A 1 167 ? -2.425 1.788 -9.891 1.00 94.62 167 ARG A CA 1
ATOM 1340 C C . ARG A 1 167 ? -2.185 2.567 -11.183 1.00 94.62 167 ARG A C 1
ATOM 1342 O O . ARG A 1 167 ? -3.141 2.950 -11.852 1.00 94.62 167 ARG A O 1
ATOM 1349 N N . LYS A 1 168 ? -0.922 2.766 -11.567 1.00 95.31 168 LYS A N 1
ATOM 1350 C CA . LYS A 1 168 ? -0.563 3.388 -12.852 1.00 95.31 168 LYS A CA 1
ATOM 1351 C C . LYS A 1 168 ? -1.007 2.537 -14.043 1.00 95.31 168 LYS A C 1
ATOM 1353 O O . LYS A 1 168 ? -1.358 3.070 -15.093 1.00 95.31 168 LYS A O 1
ATOM 1358 N N . THR A 1 169 ? -0.985 1.219 -13.879 1.00 96.44 169 THR A N 1
ATOM 1359 C CA . THR A 1 169 ? -1.280 0.257 -14.938 1.00 96.44 169 THR A CA 1
ATOM 1360 C C . THR A 1 169 ? -2.784 0.084 -15.178 1.00 96.44 169 THR A C 1
ATOM 1362 O O . THR A 1 169 ? -3.227 0.095 -16.331 1.00 96.44 169 THR A O 1
ATOM 1365 N N . PHE A 1 170 ? -3.573 -0.025 -14.110 1.00 95.44 170 PHE A N 1
ATOM 1366 C CA . PHE A 1 170 ? -5.016 -0.300 -14.132 1.00 95.44 170 PHE A CA 1
ATOM 1367 C C . PHE A 1 170 ? -5.802 0.765 -13.343 1.00 95.44 170 PHE A C 1
ATOM 1369 O O . PHE A 1 170 ? -6.443 0.458 -12.336 1.00 95.44 170 PHE A O 1
ATOM 1376 N N . PRO A 1 171 ? -5.731 2.049 -13.750 1.00 93.06 171 PRO A N 1
ATOM 1377 C CA . PRO A 1 171 ? -6.293 3.149 -12.969 1.00 93.06 171 PRO A CA 1
ATOM 1378 C C . PRO A 1 171 ? -7.823 3.109 -12.881 1.00 93.06 171 PRO A C 1
ATOM 1380 O O . PRO A 1 171 ? -8.378 3.561 -11.884 1.00 93.06 171 PRO A O 1
ATOM 1383 N N . ALA A 1 172 ? -8.509 2.581 -13.901 1.00 90.62 172 ALA A N 1
ATOM 1384 C CA . ALA A 1 172 ? -9.967 2.480 -13.903 1.00 90.62 172 ALA A CA 1
ATOM 1385 C C . ALA A 1 172 ? -10.443 1.341 -12.992 1.00 90.62 172 ALA A C 1
ATOM 1387 O O . ALA A 1 172 ? -11.383 1.511 -12.216 1.00 90.62 172 ALA A O 1
ATOM 1388 N N . GLU A 1 173 ? -9.758 0.203 -13.055 1.00 92.31 173 GLU A N 1
ATOM 1389 C CA . GLU A 1 173 ? -10.080 -1.006 -12.304 1.00 92.31 173 GLU A CA 1
ATOM 1390 C C . GLU A 1 173 ? -9.760 -0.862 -10.808 1.00 92.31 173 GLU A C 1
ATOM 1392 O O . GLU A 1 173 ? -10.476 -1.406 -9.971 1.00 92.31 173 GLU A O 1
ATOM 1397 N N . LEU A 1 174 ? -8.721 -0.091 -10.465 1.00 91.25 174 LEU A N 1
ATOM 1398 C CA . LEU A 1 174 ? -8.306 0.187 -9.083 1.00 91.25 174 LEU A CA 1
ATOM 1399 C C . LEU A 1 174 ? -8.855 1.521 -8.542 1.00 91.25 174 LEU A C 1
ATOM 1401 O O . LEU A 1 174 ? -8.450 1.989 -7.475 1.00 91.25 174 LEU A O 1
ATOM 1405 N N . SER A 1 175 ? -9.770 2.166 -9.268 1.00 85.31 175 SER A N 1
ATOM 1406 C CA . SER A 1 175 ? -10.388 3.416 -8.826 1.00 85.31 175 SER A CA 1
ATOM 1407 C C . SER A 1 175 ? -11.324 3.190 -7.635 1.00 85.31 175 SER A C 1
ATOM 1409 O O . SER A 1 175 ? -12.155 2.282 -7.638 1.00 85.31 175 SER A O 1
ATOM 1411 N N . GLY A 1 176 ? -11.222 4.049 -6.618 1.00 78.38 176 GLY A N 1
ATOM 1412 C CA . GLY A 1 176 ? -12.076 4.003 -5.425 1.00 78.38 176 GLY A CA 1
ATOM 1413 C C . GLY A 1 176 ? -11.699 2.937 -4.391 1.00 78.38 176 GLY A C 1
ATOM 1414 O O . GLY A 1 176 ? -12.384 2.816 -3.379 1.00 78.38 176 GLY A O 1
ATOM 1415 N N . ILE A 1 177 ? -10.610 2.200 -4.610 1.00 83.06 177 ILE A N 1
ATOM 1416 C CA . ILE A 1 177 ? -9.972 1.342 -3.609 1.00 83.06 177 ILE A CA 1
ATOM 1417 C C . ILE A 1 177 ? -8.523 1.771 -3.431 1.00 83.06 177 ILE A C 1
ATOM 1419 O O . ILE A 1 177 ? -7.898 2.230 -4.381 1.00 83.06 177 ILE A O 1
ATOM 1423 N N . TYR A 1 178 ? -8.004 1.658 -2.213 1.00 82.25 178 TYR A N 1
ATOM 1424 C CA . TYR A 1 178 ? -6.654 2.094 -1.858 1.00 82.25 178 TYR A CA 1
ATOM 1425 C C . TYR A 1 178 ? -5.948 1.000 -1.070 1.00 82.25 178 TYR A C 1
ATOM 1427 O O . TYR A 1 178 ? -6.599 0.288 -0.297 1.00 82.25 178 TYR A O 1
ATOM 1435 N N . THR A 1 179 ? -4.632 0.852 -1.240 1.00 78.88 179 THR A N 1
ATOM 1436 C CA . THR A 1 179 ? -3.878 -0.029 -0.343 1.00 78.88 179 THR A CA 1
ATOM 1437 C C . THR A 1 179 ? -3.664 0.637 1.004 1.00 78.88 179 THR A C 1
ATOM 1439 O O . THR A 1 179 ? -3.787 1.856 1.160 1.00 78.88 179 THR A O 1
ATOM 1442 N N . GLN A 1 180 ? -3.333 -0.173 2.006 1.00 77.69 180 GLN A N 1
ATOM 1443 C CA . GLN A 1 180 ? -3.015 0.332 3.337 1.00 77.69 180 GLN A CA 1
ATOM 1444 C C . GLN A 1 180 ? -1.903 1.391 3.301 1.00 77.69 180 GLN A C 1
ATOM 1446 O O . GLN A 1 180 ? -1.954 2.370 4.047 1.00 77.69 180 GLN A O 1
ATOM 1451 N N . GLU A 1 181 ? -0.907 1.193 2.445 1.00 76.75 181 GLU A N 1
ATOM 1452 C CA . GLU A 1 181 ? 0.265 2.050 2.328 1.00 76.75 181 GLU A CA 1
ATOM 1453 C C . GLU A 1 181 ? -0.070 3.397 1.678 1.00 76.75 181 GLU A C 1
ATOM 1455 O O . GLU A 1 181 ? 0.387 4.426 2.168 1.00 76.75 181 GLU A O 1
ATOM 1460 N N . GLU A 1 182 ? -0.931 3.416 0.655 1.00 69.44 182 GLU A N 1
ATOM 1461 C CA . GLU A 1 182 ? -1.420 4.655 0.025 1.00 69.44 182 GLU A CA 1
ATOM 1462 C C . GLU A 1 182 ? -2.250 5.491 1.004 1.00 69.44 182 GLU A C 1
ATOM 1464 O O . GLU A 1 182 ? -2.070 6.703 1.111 1.00 69.44 182 GLU A O 1
ATOM 1469 N N . MET A 1 183 ? -3.110 4.836 1.787 1.00 68.69 183 MET A N 1
ATOM 1470 C CA . MET A 1 183 ? -3.904 5.521 2.807 1.00 68.69 183 MET A CA 1
A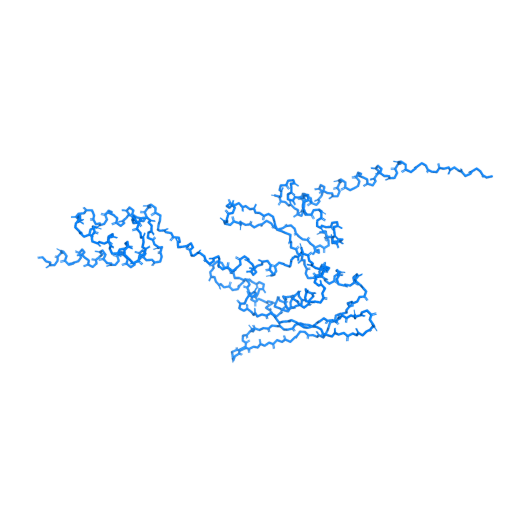TOM 1471 C C . MET A 1 183 ? -3.046 6.074 3.943 1.00 68.69 183 MET A C 1
ATOM 1473 O O . MET A 1 183 ? -3.339 7.147 4.469 1.00 68.69 183 MET A O 1
ATOM 1477 N N . ALA A 1 184 ? -1.979 5.362 4.318 1.00 61.41 184 ALA A N 1
ATOM 1478 C CA . ALA A 1 184 ? -1.036 5.858 5.309 1.00 61.41 184 ALA A CA 1
ATOM 1479 C C . ALA A 1 184 ? -0.379 7.167 4.842 1.00 61.41 184 ALA A C 1
ATOM 1481 O O . ALA A 1 184 ? -0.186 8.042 5.677 1.00 61.41 184 ALA A O 1
ATOM 1482 N N . GLN A 1 185 ? -0.122 7.351 3.540 1.00 58.31 185 GLN A N 1
ATOM 1483 C CA . GLN A 1 185 ? 0.397 8.619 3.005 1.00 58.31 185 GLN A CA 1
ATOM 1484 C C . GLN A 1 185 ? -0.606 9.760 3.136 1.00 58.31 185 GLN A C 1
ATOM 1486 O O . GLN A 1 185 ? -0.258 10.830 3.625 1.00 58.31 185 GLN A O 1
ATOM 1491 N N . THR A 1 186 ? -1.863 9.532 2.751 1.00 55.47 186 THR A N 1
ATOM 1492 C CA . THR A 1 186 ? -2.897 10.575 2.817 1.00 55.47 186 THR A CA 1
ATOM 1493 C C . THR A 1 186 ? -3.184 11.009 4.254 1.00 55.47 186 THR A C 1
ATOM 1495 O O . THR A 1 186 ? -3.419 12.187 4.488 1.00 55.47 186 THR A O 1
ATOM 1498 N N . MET A 1 187 ? -3.100 10.089 5.221 1.00 49.41 187 MET A N 1
ATOM 1499 C CA . MET A 1 187 ? -3.218 10.418 6.649 1.00 49.41 187 MET A CA 1
ATOM 1500 C C . MET A 1 187 ? -1.936 11.019 7.251 1.00 49.41 187 MET A C 1
ATOM 1502 O O . MET A 1 187 ? -2.004 11.643 8.306 1.00 49.41 187 MET A O 1
ATOM 1506 N N . SER A 1 188 ? -0.774 10.798 6.624 1.00 38.62 188 SER A N 1
ATOM 1507 C CA . SER A 1 188 ? 0.532 11.299 7.091 1.00 38.62 188 SER A CA 1
ATOM 1508 C C . SER A 1 188 ? 0.935 12.627 6.460 1.00 38.62 188 SER A C 1
ATOM 1510 O O . SER A 1 188 ? 1.951 13.191 6.863 1.00 38.62 188 SER A O 1
ATOM 1512 N N . LEU A 1 189 ? 0.166 13.152 5.500 1.00 29.55 189 LEU A N 1
ATOM 1513 C CA . LEU A 1 189 ? 0.254 14.565 5.164 1.00 29.55 189 LEU A CA 1
ATOM 1514 C C . LEU A 1 189 ? -0.116 15.330 6.439 1.00 29.55 189 LEU A C 1
ATOM 1516 O O . LEU A 1 189 ? -1.252 15.192 6.899 1.00 29.55 189 LEU A O 1
ATOM 1520 N N . PRO A 1 190 ? 0.808 16.098 7.046 1.00 31.86 190 PRO A N 1
ATOM 1521 C CA . PRO A 1 190 ? 0.400 17.034 8.067 1.00 31.86 190 PRO A CA 1
ATOM 1522 C C . PRO A 1 190 ? -0.580 17.966 7.374 1.00 31.86 190 PRO A C 1
ATOM 1524 O O . PRO A 1 190 ? -0.223 18.664 6.417 1.00 31.86 190 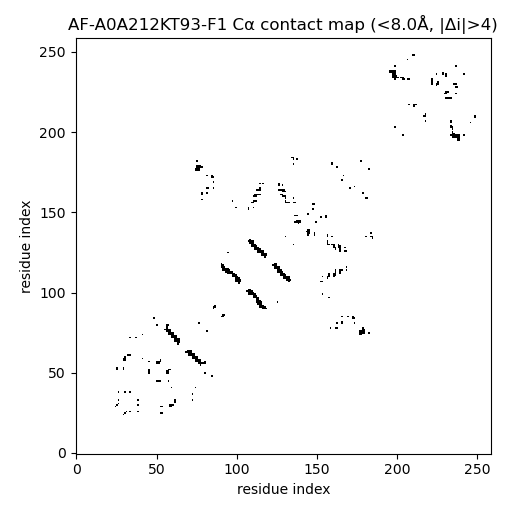PRO A O 1
ATOM 1527 N N . ASP A 1 191 ? -1.828 17.907 7.825 1.00 30.83 191 ASP A N 1
ATOM 1528 C CA . ASP A 1 191 ? -2.829 18.901 7.508 1.00 30.83 191 ASP A CA 1
ATOM 1529 C C . ASP A 1 191 ? -2.122 20.250 7.635 1.00 30.83 191 ASP A C 1
ATOM 1531 O O . ASP A 1 191 ? -1.536 20.573 8.674 1.00 30.83 191 ASP A O 1
ATOM 1535 N N . THR A 1 192 ? -2.007 20.978 6.525 1.00 31.91 192 THR A N 1
ATOM 1536 C CA . THR A 1 192 ? -1.184 22.192 6.440 1.00 31.91 192 THR A CA 1
ATOM 1537 C C . THR A 1 192 ? -1.953 23.361 7.052 1.00 31.91 192 THR A C 1
ATOM 1539 O O . THR A 1 192 ? -2.100 24.437 6.481 1.00 31.91 192 THR A O 1
ATOM 1542 N N . LYS A 1 193 ? -2.475 23.108 8.246 1.00 36.31 193 LYS A N 1
ATOM 1543 C CA . LYS A 1 193 ? -2.907 24.028 9.274 1.00 36.31 193 LYS A CA 1
ATOM 1544 C C . LYS A 1 193 ? -2.284 23.450 10.528 1.00 36.31 193 LYS A C 1
ATOM 1546 O O . LYS A 1 193 ? -2.748 22.440 11.040 1.00 36.31 193 LYS A O 1
ATOM 1551 N N . GLY A 1 194 ? -1.170 24.039 10.952 1.00 34.75 194 GLY A N 1
ATOM 1552 C CA . GLY A 1 194 ? -0.542 23.654 12.201 1.00 34.75 194 GLY A CA 1
ATOM 1553 C C . GLY A 1 194 ? -1.567 23.759 13.322 1.00 34.75 194 GLY A C 1
ATOM 1554 O O . GLY A 1 194 ? -1.840 24.860 13.796 1.00 34.75 194 GLY A O 1
ATOM 1555 N N . ASP A 1 195 ? -2.097 22.618 13.756 1.00 41.78 195 ASP A N 1
ATOM 1556 C CA . ASP A 1 195 ? -2.565 22.436 15.120 1.00 41.78 195 ASP A CA 1
ATOM 1557 C C . ASP A 1 195 ? -1.320 22.564 15.994 1.00 41.78 195 ASP A C 1
ATOM 1559 O O . ASP A 1 195 ? -0.662 21.600 16.393 1.00 41.78 195 ASP A O 1
ATOM 1563 N N . SER A 1 196 ? -0.946 23.815 16.239 1.00 49.59 196 SER A N 1
ATOM 1564 C CA . SER A 1 196 ? -0.160 24.162 17.397 1.00 49.59 196 SER A CA 1
ATOM 1565 C C . SER A 1 196 ? -1.025 23.762 18.583 1.00 49.59 196 SER A C 1
ATOM 1567 O O . SER A 1 196 ? -1.945 24.492 18.946 1.00 49.59 196 SER A O 1
ATOM 1569 N N . GLN A 1 197 ? -0.817 22.550 19.112 1.00 64.69 197 GLN A N 1
ATOM 1570 C CA . GLN A 1 197 ? -1.416 22.151 20.379 1.00 64.69 197 GLN A CA 1
ATOM 1571 C C . GLN A 1 197 ? -1.062 23.259 21.363 1.00 64.69 197 GLN A C 1
ATOM 1573 O O . GLN A 1 197 ? 0.112 23.471 21.669 1.00 64.69 197 GLN A O 1
ATOM 1578 N N . THR A 1 198 ? -2.052 24.052 21.757 1.00 74.81 198 THR A N 1
ATOM 1579 C CA . THR A 1 198 ? -1.822 25.124 22.710 1.00 74.81 198 THR A CA 1
ATOM 1580 C C . THR A 1 198 ? -1.626 24.505 24.091 1.00 74.81 198 THR A C 1
ATOM 1582 O O . THR A 1 198 ? -1.991 23.354 24.340 1.00 74.81 198 THR A O 1
ATOM 1585 N N . ILE A 1 199 ? -1.008 25.234 25.015 1.00 76.44 199 ILE A N 1
ATOM 1586 C CA . ILE A 1 199 ? -0.631 24.688 26.326 1.00 76.44 199 ILE A CA 1
ATOM 1587 C C . ILE A 1 199 ? -1.828 24.262 27.202 1.00 76.44 199 ILE A C 1
ATOM 1589 O O . ILE A 1 199 ? -1.610 23.590 28.213 1.00 76.44 199 ILE A O 1
ATOM 1593 N N . GLY A 1 200 ? -3.064 24.613 26.825 1.00 71.19 200 GLY A N 1
ATOM 1594 C CA . GLY A 1 200 ? -4.279 24.345 27.599 1.00 71.19 200 GLY A CA 1
ATOM 1595 C C . GLY A 1 200 ? -4.399 25.215 28.860 1.00 71.19 200 GLY A C 1
ATOM 1596 O O . GLY A 1 200 ? -3.516 26.015 29.174 1.00 71.19 200 GLY A O 1
ATOM 1597 N N . SER A 1 201 ? -5.504 25.067 29.600 1.00 72.81 201 SER A N 1
ATOM 1598 C CA . SER A 1 201 ? -5.823 25.879 30.790 1.00 72.81 201 SER A CA 1
ATOM 1599 C C . SER A 1 201 ? -4.837 25.698 31.945 1.00 72.81 201 SER A C 1
ATOM 1601 O O . SER A 1 201 ? -4.477 26.667 32.608 1.00 72.81 201 SER A O 1
ATOM 1603 N N . ASP A 1 202 ? -4.361 24.474 32.171 1.00 75.94 202 ASP A N 1
ATOM 1604 C CA . ASP A 1 202 ? -3.612 24.131 33.387 1.00 75.94 202 ASP A CA 1
ATOM 1605 C C . ASP A 1 202 ? -2.210 24.750 33.386 1.00 75.94 202 ASP A C 1
ATOM 1607 O O . ASP A 1 202 ? -1.745 25.312 34.378 1.00 75.94 202 ASP A 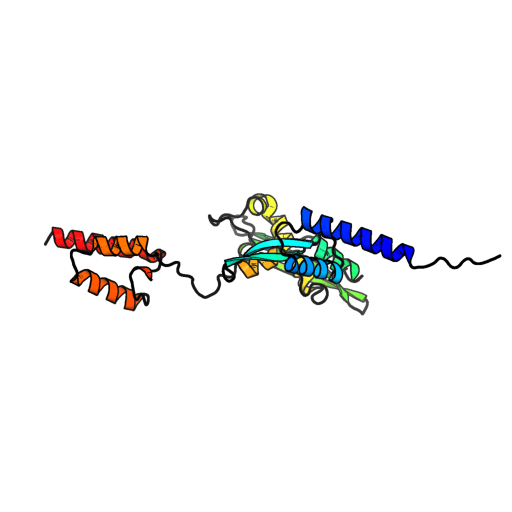O 1
ATOM 1611 N N . LYS A 1 203 ? -1.543 24.708 32.230 1.00 83.12 203 LYS A N 1
ATOM 1612 C CA . LYS A 1 203 ? -0.229 25.329 32.029 1.00 83.12 203 LYS A CA 1
ATOM 1613 C C . LYS A 1 203 ? -0.319 26.850 31.920 1.00 83.12 203 LYS A C 1
ATOM 1615 O O . LYS A 1 203 ? 0.606 27.541 32.342 1.00 83.12 203 LYS A O 1
ATOM 1620 N N . ALA A 1 204 ? -1.414 27.374 31.369 1.00 82.88 204 ALA A N 1
ATOM 1621 C CA . ALA A 1 204 ? -1.672 28.810 31.357 1.00 82.88 204 ALA A CA 1
ATOM 1622 C C . ALA A 1 204 ? -1.819 29.351 32.783 1.00 82.88 204 ALA A C 1
ATOM 1624 O O . ALA A 1 204 ? -1.164 30.329 33.134 1.00 82.88 204 ALA A O 1
ATOM 1625 N N . TYR A 1 205 ? -2.575 28.649 33.633 1.00 82.19 205 TYR A N 1
ATOM 1626 C CA . TYR A 1 205 ? -2.706 28.985 35.048 1.00 82.19 205 TYR A CA 1
ATOM 1627 C C . TYR A 1 205 ? -1.357 28.959 35.782 1.00 82.19 205 TYR A C 1
ATOM 1629 O O . TYR A 1 205 ? -1.083 29.827 36.606 1.00 82.19 205 TYR A O 1
ATOM 1637 N N . GLU A 1 206 ? -0.474 28.010 35.455 1.00 83.62 206 GLU A N 1
ATOM 1638 C CA . GLU A 1 206 ? 0.876 27.952 36.031 1.00 83.62 206 GLU A CA 1
ATOM 1639 C C . GLU A 1 206 ? 1.732 29.180 35.668 1.00 83.62 206 GLU A C 1
ATOM 1641 O O . GLU A 1 206 ? 2.428 29.729 36.528 1.00 83.62 206 GLU A O 1
ATOM 1646 N N . ILE A 1 207 ? 1.667 29.629 34.409 1.00 84.38 207 ILE A N 1
ATOM 1647 C CA . ILE A 1 207 ? 2.333 30.861 33.965 1.00 84.38 207 ILE A CA 1
ATOM 1648 C C . ILE A 1 207 ? 1.769 32.054 34.727 1.00 84.38 207 ILE A C 1
ATOM 1650 O O . ILE A 1 207 ? 2.537 32.813 35.313 1.00 84.38 207 ILE A O 1
ATOM 1654 N N . GLU A 1 208 ? 0.444 32.190 34.755 1.00 84.38 208 GLU A N 1
ATOM 1655 C CA . GLU A 1 208 ? -0.222 33.320 35.399 1.00 84.38 208 GLU A CA 1
ATOM 1656 C C . GLU A 1 208 ? 0.072 33.396 36.894 1.00 84.38 208 GLU A C 1
ATOM 1658 O O . GLU A 1 208 ? 0.396 34.471 37.389 1.00 84.38 208 GLU A O 1
ATOM 1663 N N . ARG A 1 209 ? 0.059 32.259 37.594 1.00 84.75 209 ARG A N 1
ATOM 1664 C CA . ARG A 1 209 ? 0.385 32.186 39.021 1.00 84.75 209 ARG A CA 1
ATOM 1665 C C . ARG A 1 209 ? 1.830 32.586 39.317 1.00 84.75 209 ARG A C 1
ATOM 1667 O O . ARG A 1 209 ? 2.113 33.121 40.383 1.00 84.75 209 ARG A O 1
ATOM 1674 N N . SER A 1 210 ? 2.748 32.325 38.388 1.00 82.06 210 SER A N 1
ATOM 1675 C CA . SER A 1 210 ? 4.175 32.633 38.558 1.00 82.06 210 SER A CA 1
ATOM 1676 C C . SER A 1 210 ? 4.489 34.125 38.383 1.00 82.06 210 SER A C 1
ATOM 1678 O O . SER A 1 210 ? 5.535 34.588 38.832 1.00 82.06 210 SER A O 1
ATOM 1680 N N . ILE A 1 211 ? 3.593 34.878 37.747 1.00 83.69 211 ILE A N 1
ATOM 1681 C CA . ILE A 1 211 ? 3.736 36.318 37.473 1.00 83.69 211 ILE A CA 1
ATOM 1682 C C . ILE A 1 211 ? 2.632 37.154 38.130 1.00 83.69 211 ILE A C 1
ATOM 1684 O O . ILE A 1 211 ? 2.498 38.333 37.828 1.00 83.69 211 ILE A O 1
ATOM 1688 N N . ASP A 1 212 ? 1.846 36.561 39.031 1.00 79.75 212 ASP A N 1
ATOM 1689 C CA . ASP A 1 212 ? 0.705 37.222 39.681 1.00 79.75 212 ASP A CA 1
ATOM 1690 C C . ASP A 1 212 ? 1.134 38.416 40.551 1.00 79.75 212 ASP A C 1
ATOM 1692 O O . ASP A 1 212 ? 0.427 39.412 40.660 1.00 79.75 212 ASP A O 1
ATOM 1696 N N . ASN A 1 213 ? 2.350 38.350 41.100 1.00 79.94 213 ASN A N 1
ATOM 1697 C CA . ASN A 1 213 ? 2.931 39.409 41.925 1.00 79.94 213 ASN A CA 1
ATOM 1698 C C . ASN A 1 213 ? 3.464 40.610 41.113 1.00 79.94 213 ASN A C 1
ATOM 1700 O O . ASN A 1 213 ? 3.871 41.595 41.722 1.00 79.94 213 ASN A O 1
ATOM 1704 N N . ASP A 1 214 ? 3.475 40.546 39.774 1.00 82.94 214 ASP A N 1
ATOM 1705 C CA . ASP A 1 214 ? 3.955 41.622 38.891 1.00 82.94 214 ASP A CA 1
ATOM 1706 C C . ASP A 1 214 ? 2.990 41.843 37.700 1.00 82.94 214 ASP A C 1
ATOM 1708 O O . ASP A 1 214 ? 3.151 41.271 36.608 1.00 82.94 214 ASP A O 1
ATOM 1712 N N . PRO A 1 215 ? 1.953 42.683 37.893 1.00 82.25 215 PRO A N 1
ATOM 1713 C CA . PRO A 1 215 ? 0.950 42.968 36.866 1.00 82.25 215 PRO A CA 1
ATOM 1714 C C . PRO A 1 215 ? 1.509 43.678 35.623 1.00 82.25 215 PRO A C 1
ATOM 1716 O O . PRO A 1 215 ? 0.969 43.518 34.519 1.00 82.25 215 PRO A O 1
ATOM 1719 N N . GLU A 1 216 ? 2.582 44.459 35.778 1.00 84.12 216 GLU A N 1
ATOM 1720 C CA . GLU A 1 216 ? 3.200 45.192 34.673 1.00 84.12 216 GLU A CA 1
ATOM 1721 C C . GLU A 1 216 ? 3.923 44.216 33.739 1.00 84.12 216 GLU A C 1
ATOM 1723 O O . GLU A 1 216 ? 3.670 44.199 32.526 1.00 84.12 216 GLU A O 1
ATOM 1728 N N . PHE A 1 217 ? 4.727 43.313 34.305 1.00 85.19 217 PHE A N 1
ATOM 1729 C CA . PHE A 1 217 ? 5.396 42.260 33.549 1.00 85.19 217 PHE A CA 1
ATOM 1730 C C . PHE A 1 217 ? 4.405 41.295 32.889 1.00 85.19 217 PHE A C 1
ATOM 1732 O O . PHE A 1 217 ? 4.588 40.941 31.719 1.00 85.19 217 PHE A O 1
ATOM 1739 N N . LYS A 1 218 ? 3.311 40.922 33.575 1.00 86.12 218 LYS A N 1
ATOM 1740 C CA . LYS A 1 218 ? 2.235 40.090 32.994 1.00 86.12 218 LYS A CA 1
ATOM 1741 C C . LYS A 1 218 ? 1.674 40.713 31.713 1.00 86.12 218 LYS A C 1
ATOM 1743 O O . LYS A 1 218 ? 1.544 40.030 30.692 1.00 86.12 218 LYS A O 1
ATOM 1748 N N . THR A 1 219 ? 1.403 42.017 31.741 1.00 85.88 219 THR A N 1
ATOM 1749 C CA . THR A 1 219 ? 0.859 42.766 30.597 1.00 85.88 219 THR A CA 1
ATOM 1750 C C . THR A 1 219 ? 1.874 42.880 29.454 1.00 85.88 219 THR A C 1
ATOM 1752 O O . THR A 1 219 ? 1.533 42.663 28.284 1.00 85.88 219 THR A O 1
ATOM 1755 N N . GLN A 1 220 ? 3.142 43.158 29.772 1.00 86.81 220 GLN A N 1
ATOM 1756 C CA . GLN A 1 220 ? 4.217 43.224 28.778 1.00 86.81 220 GLN A CA 1
ATOM 1757 C C . GLN A 1 220 ? 4.455 41.866 28.100 1.00 86.81 220 GLN A C 1
ATOM 1759 O O . GLN A 1 220 ? 4.594 41.798 26.875 1.00 86.81 220 GLN A O 1
ATOM 1764 N N . LEU A 1 221 ? 4.463 40.776 28.872 1.00 87.06 221 LEU A N 1
ATOM 1765 C CA . LEU A 1 221 ? 4.655 39.422 28.360 1.00 87.06 221 LEU A CA 1
ATOM 1766 C C . LEU A 1 221 ? 3.513 39.018 27.421 1.00 87.06 221 LEU A C 1
ATOM 1768 O O . LEU A 1 221 ? 3.783 38.577 26.303 1.00 87.06 221 LEU A O 1
ATOM 1772 N N . LEU A 1 222 ? 2.256 39.236 27.822 1.00 85.56 222 LEU A N 1
ATOM 1773 C CA . LEU A 1 222 ? 1.099 38.930 26.978 1.00 85.56 222 LEU A CA 1
ATOM 1774 C C . LEU A 1 222 ? 1.121 39.745 25.676 1.00 85.56 222 LEU A C 1
ATOM 1776 O O . LEU A 1 222 ? 0.912 39.185 24.604 1.00 85.56 222 LEU A O 1
ATOM 1780 N N . THR A 1 223 ? 1.486 41.030 25.739 1.00 87.75 223 THR A N 1
ATOM 1781 C CA . THR A 1 223 ? 1.621 41.890 24.547 1.00 87.75 223 THR A CA 1
ATOM 1782 C C . THR A 1 223 ? 2.680 41.358 23.573 1.00 87.75 223 THR A C 1
ATOM 1784 O O . THR A 1 223 ? 2.486 41.374 22.354 1.00 87.75 223 THR A O 1
ATOM 1787 N N . ARG A 1 224 ? 3.812 40.857 24.086 1.00 86.69 224 ARG A N 1
ATOM 1788 C CA . ARG A 1 224 ? 4.868 40.252 23.253 1.00 86.69 224 ARG A CA 1
ATOM 1789 C C . ARG A 1 224 ? 4.402 38.948 22.615 1.00 86.69 224 ARG A C 1
ATOM 1791 O O . ARG A 1 224 ? 4.659 38.739 21.432 1.00 86.69 224 ARG A O 1
ATOM 1798 N N . LEU A 1 225 ? 3.695 38.108 23.368 1.00 85.50 225 LEU A N 1
ATOM 1799 C CA . LEU A 1 225 ? 3.135 36.854 22.864 1.00 85.50 225 LEU A CA 1
ATOM 1800 C C . LEU A 1 225 ? 2.033 37.095 21.827 1.00 85.50 225 LEU A C 1
ATOM 1802 O O . LEU A 1 225 ? 2.001 36.412 20.807 1.00 85.50 225 LEU A O 1
ATOM 1806 N N . GLN A 1 226 ? 1.197 38.116 22.018 1.00 85.94 226 GLN A N 1
ATOM 1807 C CA . GLN A 1 226 ? 0.194 38.525 21.038 1.00 85.94 226 GLN A CA 1
ATOM 1808 C C . GLN A 1 226 ? 0.843 38.984 19.725 1.00 85.94 226 GLN A C 1
ATOM 1810 O O . GLN A 1 226 ? 0.394 38.591 18.653 1.00 85.94 226 GLN A O 1
ATOM 1815 N N . ARG A 1 227 ? 1.926 39.773 19.784 1.00 83.25 227 ARG A N 1
ATOM 1816 C CA . ARG A 1 227 ? 2.652 40.218 18.578 1.00 83.25 227 ARG A CA 1
ATOM 1817 C C . ARG A 1 227 ? 3.393 39.088 17.866 1.00 83.25 227 ARG A C 1
ATOM 1819 O O . ARG A 1 227 ? 3.453 39.096 16.643 1.00 83.25 227 ARG A O 1
ATOM 1826 N N . ALA A 1 228 ? 3.978 38.157 18.615 1.00 80.25 228 ALA A N 1
ATOM 1827 C CA . ALA A 1 228 ? 4.790 37.081 18.051 1.00 80.25 228 ALA A CA 1
ATOM 1828 C C . ALA A 1 228 ? 3.954 35.895 17.546 1.00 80.25 228 ALA A C 1
ATOM 1830 O O . ALA A 1 228 ? 4.299 35.292 16.535 1.00 80.25 228 ALA A O 1
ATOM 1831 N N . PHE A 1 229 ? 2.866 35.565 18.246 1.00 80.50 229 PHE A N 1
ATOM 1832 C CA . PHE A 1 229 ? 2.111 34.325 18.042 1.00 80.50 229 PHE A CA 1
ATOM 1833 C C . PHE A 1 229 ? 0.590 34.531 17.952 1.00 80.50 229 PHE A C 1
ATOM 1835 O O . PHE A 1 229 ? -0.147 33.556 17.856 1.00 80.50 229 PHE A O 1
ATOM 1842 N N . GLY A 1 230 ? 0.084 35.768 18.008 1.00 80.31 230 GLY A N 1
ATOM 1843 C CA . GLY A 1 230 ? -1.357 36.047 17.925 1.00 80.31 230 GLY A CA 1
ATOM 1844 C C . GLY A 1 230 ? -2.175 35.599 19.143 1.00 80.31 230 GLY A C 1
ATOM 1845 O O . GLY A 1 230 ? -3.402 35.563 19.067 1.00 80.31 230 GLY A O 1
ATOM 1846 N N . CYS A 1 231 ? -1.524 35.255 20.260 1.00 81.69 231 CYS A N 1
ATOM 1847 C CA . CYS A 1 231 ? -2.181 34.779 21.479 1.00 81.69 231 CYS A CA 1
ATOM 1848 C C . CYS A 1 231 ? -3.062 35.876 22.102 1.00 81.69 231 CYS A C 1
ATOM 1850 O O . CYS A 1 231 ? -2.587 36.992 22.316 1.00 81.69 231 CYS A O 1
ATOM 1852 N N . LYS A 1 232 ? -4.324 35.565 22.429 1.00 82.00 232 LYS A N 1
ATOM 1853 C CA . LYS A 1 232 ? -5.212 36.471 23.188 1.00 82.00 232 LYS A CA 1
ATOM 1854 C C . LYS A 1 232 ? -5.111 36.227 24.693 1.00 82.00 232 LYS A C 1
ATOM 1856 O O . LYS A 1 232 ? -5.373 37.121 25.489 1.00 82.00 232 LYS A O 1
ATOM 1861 N N . SER A 1 233 ? -4.719 35.015 25.062 1.00 82.81 233 SER A N 1
ATOM 1862 C CA . SER A 1 233 ? -4.555 34.527 26.424 1.00 82.81 233 SER A CA 1
ATOM 1863 C C . SER A 1 233 ? -3.335 33.607 26.509 1.00 82.81 233 SER A C 1
ATOM 1865 O O . SER A 1 233 ? -2.853 33.106 25.490 1.00 82.81 233 SER A O 1
ATOM 1867 N N . PHE A 1 234 ? -2.836 33.334 27.717 1.00 82.62 234 PHE A N 1
ATOM 1868 C CA . PHE A 1 234 ? -1.731 32.384 27.889 1.00 82.62 234 PHE A CA 1
ATOM 1869 C C . PHE A 1 234 ? -2.115 30.956 27.475 1.00 82.62 234 PHE A C 1
ATOM 1871 O O . PHE A 1 234 ? -1.247 30.204 27.042 1.00 82.62 234 PHE A O 1
ATOM 1878 N N . SER A 1 235 ? -3.402 30.594 27.517 1.00 82.31 235 SER A N 1
ATOM 1879 C CA . SER A 1 235 ? -3.901 29.302 27.022 1.00 82.31 235 SER A CA 1
ATOM 1880 C C . SER A 1 235 ? -3.814 29.136 25.508 1.00 82.31 235 SER A C 1
ATOM 1882 O O . SER A 1 235 ? -3.871 28.002 25.039 1.00 82.31 235 SER A O 1
ATOM 1884 N N . ASP A 1 236 ? -3.626 30.225 24.757 1.00 81.44 236 ASP A N 1
ATOM 1885 C CA . ASP A 1 236 ? -3.428 30.191 23.303 1.00 81.44 236 ASP A CA 1
ATOM 1886 C C . ASP A 1 236 ? -1.954 29.978 22.918 1.00 81.44 236 ASP A C 1
ATOM 1888 O O . ASP A 1 236 ? -1.625 29.897 21.735 1.00 81.44 236 ASP A O 1
ATOM 1892 N N . LEU A 1 237 ? -1.048 29.904 23.902 1.00 83.31 237 LEU A N 1
ATOM 1893 C CA . LEU A 1 237 ? 0.380 29.746 23.652 1.00 83.31 237 LEU A CA 1
ATOM 1894 C C . LEU A 1 237 ? 0.671 28.369 23.025 1.00 83.31 237 LEU A C 1
ATOM 1896 O O . LEU A 1 237 ? 0.264 27.357 23.598 1.00 83.31 237 LEU A O 1
ATOM 1900 N N . PRO A 1 238 ? 1.442 28.305 21.925 1.00 83.88 238 PRO A N 1
ATOM 1901 C CA . PRO A 1 238 ? 1.987 27.062 21.378 1.00 83.88 238 PRO A CA 1
ATOM 1902 C C . PRO A 1 238 ? 2.757 26.217 22.409 1.00 83.88 238 PRO A C 1
ATOM 1904 O O . PRO A 1 238 ? 3.576 26.735 23.178 1.00 83.88 238 PRO A O 1
ATOM 1907 N N . GLN A 1 239 ? 2.535 24.899 22.434 1.00 80.56 239 GLN A N 1
ATOM 1908 C CA . GLN A 1 239 ? 3.138 24.009 23.436 1.00 80.56 239 GLN A CA 1
ATOM 1909 C C . GLN A 1 239 ? 4.670 23.912 23.359 1.00 80.56 239 GLN A C 1
ATOM 1911 O O . GLN A 1 239 ? 5.324 23.710 24.387 1.00 80.56 239 GLN A O 1
ATOM 1916 N N . ASP A 1 240 ? 5.254 24.107 22.181 1.00 79.62 240 ASP A N 1
ATOM 1917 C CA . ASP A 1 240 ? 6.699 24.208 21.960 1.00 79.62 240 ASP A CA 1
ATOM 1918 C C . ASP A 1 240 ? 7.310 25.470 22.601 1.00 79.62 240 ASP A C 1
ATOM 1920 O O . ASP A 1 240 ? 8.458 25.441 23.051 1.00 79.62 240 ASP A O 1
ATOM 1924 N N . GLN A 1 241 ? 6.531 26.548 22.742 1.00 83.25 241 GLN A N 1
ATOM 1925 C CA . GLN A 1 241 ? 6.985 27.818 23.322 1.00 83.25 241 GLN A CA 1
ATOM 1926 C C . GLN A 1 241 ? 6.880 27.880 24.850 1.00 83.25 241 GLN A C 1
ATOM 1928 O O . GLN A 1 241 ? 7.515 28.731 25.479 1.00 83.25 241 GLN A O 1
ATOM 1933 N N . PHE A 1 242 ? 6.161 26.948 25.481 1.00 83.69 242 PHE A N 1
ATOM 1934 C CA . PHE A 1 242 ? 5.961 26.919 26.935 1.00 83.69 242 PHE A CA 1
ATOM 1935 C C . PHE A 1 242 ? 7.268 26.984 27.741 1.00 83.69 242 PHE A C 1
ATOM 1937 O O . PHE A 1 242 ? 7.397 27.765 28.685 1.00 83.69 242 PHE A O 1
ATOM 1944 N N . LYS A 1 243 ? 8.274 26.191 27.346 1.00 85.06 243 LYS A N 1
ATOM 1945 C CA . LYS A 1 243 ? 9.579 26.153 28.029 1.00 85.06 243 LYS A CA 1
ATOM 1946 C C . LYS A 1 243 ? 10.342 27.472 27.897 1.00 85.06 243 LYS A C 1
ATOM 1948 O O . LYS A 1 243 ? 11.047 27.860 28.824 1.00 85.06 243 LYS A O 1
ATOM 1953 N N . ASN A 1 244 ? 10.203 28.153 26.761 1.00 86.12 244 ASN A N 1
ATOM 1954 C CA . ASN A 1 244 ? 10.859 29.435 26.521 1.00 86.12 244 ASN A CA 1
ATOM 1955 C C . ASN A 1 244 ? 10.233 30.527 27.389 1.00 86.12 244 ASN A C 1
ATOM 1957 O O . ASN A 1 244 ? 10.957 31.285 28.029 1.00 86.12 244 ASN A O 1
ATOM 1961 N N . VAL A 1 245 ? 8.900 30.556 27.477 1.00 87.12 245 VAL A N 1
ATOM 1962 C CA . VAL A 1 245 ? 8.177 31.511 28.326 1.00 87.12 245 VAL A CA 1
ATOM 1963 C C . VAL A 1 245 ? 8.520 31.312 29.804 1.00 87.12 245 VAL A C 1
ATOM 1965 O O . VAL A 1 245 ? 8.826 32.294 30.476 1.00 87.12 245 VAL A O 1
ATOM 1968 N N . LYS A 1 246 ? 8.595 30.067 30.299 1.00 87.44 246 LYS A N 1
ATOM 1969 C CA . LYS A 1 246 ? 9.052 29.799 31.677 1.00 87.44 246 LYS A CA 1
ATOM 1970 C C . LYS A 1 246 ? 10.449 30.349 31.964 1.00 87.44 246 LYS A C 1
ATOM 1972 O O . LYS A 1 246 ? 10.630 31.027 32.967 1.00 87.44 246 LYS A O 1
ATOM 1977 N N . LYS A 1 247 ? 11.409 30.151 31.055 1.00 87.56 247 LYS A N 1
ATOM 1978 C CA . LYS A 1 247 ? 12.763 30.715 31.206 1.00 87.56 247 LYS A CA 1
ATOM 1979 C C . LYS A 1 247 ? 12.765 32.243 31.261 1.00 87.56 247 LYS A C 1
ATOM 1981 O O . LYS A 1 247 ? 13.559 32.832 31.987 1.00 87.56 247 LYS A O 1
ATOM 1986 N N . VAL A 1 248 ? 11.903 32.901 30.483 1.00 87.81 248 VAL A N 1
ATOM 1987 C CA . VAL A 1 248 ? 11.770 34.367 30.512 1.00 87.81 248 VAL A CA 1
ATOM 1988 C C . VAL A 1 248 ? 11.249 34.837 31.873 1.00 87.81 248 VAL A C 1
ATOM 1990 O O . VAL A 1 248 ? 11.778 35.807 32.408 1.00 87.81 248 VAL A O 1
ATOM 1993 N N . ILE A 1 249 ? 10.274 34.126 32.447 1.00 88.62 249 ILE A N 1
ATOM 1994 C CA . ILE A 1 249 ? 9.729 34.410 33.784 1.00 88.62 249 ILE A CA 1
ATOM 1995 C C . ILE A 1 249 ? 10.795 34.197 34.867 1.00 88.62 249 ILE A C 1
ATOM 1997 O O . ILE A 1 249 ? 11.001 35.080 35.694 1.00 88.62 249 ILE A O 1
ATOM 2001 N N . GLU A 1 250 ? 11.519 33.075 34.830 1.00 85.56 250 GLU A N 1
ATOM 2002 C CA . GLU A 1 250 ? 12.607 32.779 35.777 1.00 85.56 250 GLU A CA 1
ATOM 2003 C C . GLU A 1 250 ? 13.691 33.867 35.749 1.00 85.56 250 GLU A C 1
ATOM 2005 O O . GLU A 1 250 ? 14.098 34.375 36.792 1.00 85.56 250 GLU A O 1
ATOM 2010 N N . ASN A 1 251 ? 14.114 34.293 34.555 1.00 85.12 251 ASN A N 1
ATOM 2011 C CA . ASN A 1 251 ? 15.104 35.359 34.401 1.00 85.12 251 ASN A CA 1
ATOM 2012 C C . ASN A 1 251 ? 14.610 36.717 34.927 1.00 85.12 251 ASN A C 1
ATOM 2014 O O . ASN A 1 251 ? 15.418 37.496 35.431 1.00 85.12 251 ASN A O 1
ATOM 2018 N N . HIS A 1 252 ? 13.312 37.015 34.801 1.00 84.75 252 HIS A N 1
ATOM 2019 C CA . HIS A 1 252 ? 12.708 38.233 35.353 1.00 84.75 252 HIS A CA 1
ATOM 2020 C C . HIS A 1 252 ? 12.697 38.202 36.884 1.00 84.75 252 HIS A C 1
ATOM 2022 O O . HIS A 1 252 ? 13.214 39.112 37.522 1.00 84.75 252 HIS A O 1
ATOM 2028 N N . GLN A 1 253 ? 12.240 37.094 37.474 1.00 82.31 253 GLN A N 1
ATOM 2029 C CA . GLN A 1 253 ? 12.223 36.904 38.928 1.00 82.31 253 GLN A CA 1
ATOM 2030 C C . GLN A 1 253 ? 13.626 36.935 39.559 1.00 82.31 253 GLN A C 1
ATOM 2032 O O . GLN A 1 253 ? 13.779 37.367 40.699 1.00 82.31 253 GLN A O 1
ATOM 2037 N N . ILE A 1 254 ? 14.659 36.471 38.845 1.00 79.31 254 ILE A N 1
ATOM 2038 C CA . ILE A 1 254 ? 16.053 36.573 39.305 1.00 79.31 254 ILE A CA 1
ATOM 2039 C C . ILE A 1 254 ? 16.514 38.034 39.322 1.00 79.31 254 ILE A C 1
ATOM 2041 O O . ILE A 1 254 ? 17.176 38.441 40.272 1.00 79.31 254 ILE A O 1
ATOM 2045 N N . LYS A 1 255 ? 16.160 38.830 38.305 1.00 78.69 255 LYS A N 1
ATOM 2046 C CA . LYS A 1 255 ? 16.518 40.255 38.249 1.00 78.69 255 LYS A CA 1
ATOM 2047 C C . LYS A 1 255 ? 15.845 41.061 39.358 1.00 78.69 255 LYS A C 1
ATOM 2049 O O . LYS A 1 255 ? 16.534 41.830 40.012 1.00 78.69 255 LYS A O 1
ATOM 2054 N N . GLU A 1 256 ? 14.565 40.810 39.619 1.00 75.00 256 GLU A N 1
ATOM 2055 C CA . GLU A 1 256 ? 13.804 41.425 40.721 1.00 75.00 256 GLU A CA 1
ATOM 2056 C C . GLU A 1 256 ? 14.381 41.105 42.113 1.00 75.00 256 GLU A C 1
ATOM 2058 O O . GLU A 1 256 ? 14.231 41.889 43.036 1.00 75.00 256 GLU A O 1
ATOM 2063 N N . LYS A 1 257 ? 15.057 39.959 42.289 1.00 70.62 257 LYS A N 1
ATOM 2064 C CA . LYS A 1 257 ? 15.702 39.593 43.568 1.00 70.62 257 LYS A CA 1
ATOM 2065 C C . LYS A 1 257 ? 17.092 40.200 43.771 1.00 70.62 257 LYS A C 1
ATOM 2067 O O . LYS A 1 257 ? 17.625 40.108 44.875 1.00 70.62 257 LYS A O 1
ATOM 2072 N N . ILE A 1 258 ? 17.713 40.694 42.702 1.00 65.25 258 ILE A N 1
ATOM 2073 C CA . ILE A 1 258 ? 19.075 41.253 42.708 1.00 65.25 258 ILE A CA 1
ATOM 2074 C C . ILE A 1 258 ? 19.038 42.793 42.646 1.00 65.25 258 ILE A C 1
ATOM 2076 O O . ILE A 1 258 ? 20.025 43.427 43.018 1.00 65.25 258 ILE A O 1
ATOM 2080 N N . ALA A 1 259 ? 17.927 43.372 42.177 1.00 54.91 259 ALA A N 1
ATOM 2081 C CA . ALA A 1 259 ? 17.620 44.803 42.231 1.00 54.91 259 ALA A CA 1
ATOM 2082 C C . ALA A 1 259 ? 17.143 45.227 43.630 1.00 54.91 259 ALA A C 1
ATOM 2084 O O . ALA A 1 259 ? 17.450 46.381 44.006 1.00 54.91 259 ALA A O 1
#

Nearest PDB structures (foldseek):
  7aw4-assembly2_B  TM=3.871E-01  e=1.156E+00  Homo sapiens
  5u6c-assembly1_A  TM=3.332E-01  e=6.708E-01  Homo sapiens
  7aaz-assembly1_A  TM=3.648E-01  e=8.545E-01  Homo sapiens
  7xmj-assembly1_A  TM=4.126E-01  e=1.994E+00  Lactococcus lactis subsp. lactis KF147
  1fgk-assembly1_B  TM=3.229E-01  e=4.122E+00  Homo sapiens

Solvent-accessible surface area (backbone atoms only — not comparable to full-atom values): 14795 Å² total; per-residue (Å²): 135,85,82,77,80,79,73,76,67,62,62,56,55,55,52,53,50,54,50,51,55,49,50,52,47,43,42,70,70,60,36,62,92,55,52,74,67,54,46,50,52,51,52,50,51,29,65,76,68,68,46,47,55,90,77,58,19,35,44,60,43,71,41,82,33,82,90,77,70,40,74,43,76,42,71,30,32,33,70,68,31,54,51,50,56,42,47,73,66,77,33,49,45,87,43,64,83,64,46,76,42,60,48,100,83,69,47,77,43,34,17,36,16,42,32,30,37,45,47,99,88,70,49,77,43,82,40,67,24,72,28,45,38,92,70,67,62,57,56,44,98,85,70,43,64,33,72,62,48,70,76,38,41,68,62,55,36,33,50,47,3,38,49,49,16,49,43,74,71,39,50,77,82,47,54,98,59,39,37,61,62,60,50,50,43,68,71,62,51,72,65,95,62,82,78,60,56,40,48,37,66,70,53,22,49,53,54,49,66,74,36,62,93,38,67,67,59,48,51,52,52,48,53,51,41,27,73,75,69,67,28,91,48,64,39,54,34,44,48,85,48,50,67,57,54,51,52,54,51,52,56,47,57,53,48,67,75,74,108

Radius of gyration: 28.56 Å; Cα contacts (8 Å, |Δi|>4): 306; chains: 1; bounding box: 70×84×74 Å

pLDDT: mean 84.18, std 15.34, range [29.55, 98.5]

Mean predicted aligned error: 15.11 Å

Foldseek 3Di:
DDPDDDDPPPVVVVVVVVVVVVLVVCCVPFVDPDDPVLSVVQVVVCVVLVDDVVVVQKGFDWDQDPVVRDTDTDIAGALVNLVVLQVVVVFWDADDDKDWDADPVRHTFKIKGWIWGQDPVRDIDIFMFMFTCVQQFDADPVRHGDPCCVVPVHVRRRSVRSQVRSCVRCVPSCPPHHHPRRVVNVVPPPPPPDPLVFPADPLLVVLCVLCVVPPPVVVVLQVVCCVPPVDPGSSRHRPVCSVVSVVVSVVVVVVVVVD

Secondary structure (DSSP, 8-state):
-------THHHHHHHHHHHHHHHHHHHHHTSTT--HHHHHHHHHHHHHHT--TTTTSEEEEEEEETTTTEEEEEEEE-HHHHHHHHHHTT-EEE-SPPEEEE-TTS-EEEEEEEEEEE-TTS-EEEEEEEEEHHHH--B-TTSPBPHHHHHHHHHHHHHHHHHHHHHHHSTTTTTT-EEHHHHHHHHHS--SS----B-HHHHHHHHHHHSTT-HHHHHHHHHHHHHHH--SSGGGSBTTTHHHHHHHHHHHHHHHHH-